Protein AF-A0A4R6Y0B6-F1 (afdb_monomer)

Nearest PDB structures (foldseek):
  3him-assembly1_A  TM=8.765E-01  e=2.543E-04  Rhodococcus jostii
  3whc-assembly3_F  TM=6.853E-01  e=1.002E-03  Bacillus subtilis subsp. subtilis str. 168
  5gp9-assembly1_A  TM=6.457E-01  e=4.723E-04  Halalkalibacterium halodurans C-125
  6yj2-assembly1_A  TM=7.876E-01  e=3.614E-03  Mycobacterium tuberculosis H37Rv
  5gpa-assembly1_B  TM=6.272E-01  e=2.034E-03  Halalkalibacterium halodurans C-125

Organism: NCBI:txid644220

pLDDT: mean 92.18, std 7.84, range [55.81, 98.0]

Secondary structure (DSSP, 8-state):
----HHHHHHHHHHHHS-HHHHHHHHHTTTTT---HHHHHHHHHHHHHHHHHHHHHH-TTT--HHHHHHHH---HHHHHTT-SSHHHHHHHHHHHHHHHHHHHH---S-TTT-HHHHHHHHHHHHHHHHHHTHHHHHHHHHTGGGS-HHHHHHHHHHHHHHHHHHHHHHHHHHHTTS---S-HHHHHHHHHHHHHHHHHSTHHHHTTT--HHHHHHHHHHHHHHHHT--

Structure (mmCIF, N/CA/C/O backbone):
data_AF-A0A4R6Y0B6-F1
#
_entry.id   AF-A0A4R6Y0B6-F1
#
loop_
_atom_site.group_PDB
_atom_site.id
_atom_site.type_symbol
_atom_site.label_atom_id
_atom_site.label_alt_id
_atom_site.label_comp_id
_atom_site.label_asym_id
_atom_site.label_entity_id
_atom_site.label_seq_id
_atom_site.pdbx_PDB_ins_code
_atom_site.Cartn_x
_atom_site.Cartn_y
_atom_site.Cartn_z
_atom_site.occupancy
_atom_site.B_iso_or_equiv
_atom_site.auth_seq_id
_atom_site.auth_comp_id
_atom_site.auth_asym_id
_atom_site.auth_atom_id
_atom_site.pdbx_PDB_model_num
ATOM 1 N N . MET A 1 1 ? 16.586 -10.751 -9.045 1.00 60.94 1 MET A N 1
ATOM 2 C CA . MET A 1 1 ? 16.054 -10.058 -7.855 1.00 60.94 1 MET A CA 1
ATOM 3 C C . MET A 1 1 ? 15.777 -11.118 -6.800 1.00 60.94 1 MET A C 1
ATOM 5 O O . MET A 1 1 ? 15.096 -12.078 -7.133 1.00 60.94 1 MET A O 1
ATOM 9 N N . ASN A 1 2 ? 16.334 -10.991 -5.593 1.00 66.12 2 ASN A N 1
ATOM 10 C CA . ASN A 1 2 ? 16.168 -11.971 -4.503 1.00 66.12 2 ASN A CA 1
ATOM 11 C C . ASN A 1 2 ? 15.095 -11.537 -3.484 1.00 66.12 2 ASN A C 1
ATOM 13 O O . ASN A 1 2 ? 15.138 -11.954 -2.332 1.00 66.12 2 ASN A O 1
ATOM 17 N N . LEU A 1 3 ? 14.145 -10.687 -3.884 1.00 82.56 3 LEU A N 1
ATOM 18 C CA . LEU A 1 3 ? 13.074 -10.224 -3.007 1.00 82.56 3 LEU A CA 1
ATOM 19 C C . LEU A 1 3 ? 11.812 -11.079 -3.198 1.00 82.56 3 LEU A C 1
ATOM 21 O O . LEU A 1 3 ? 11.090 -10.930 -4.189 1.00 82.56 3 LEU A O 1
ATOM 25 N N . SER A 1 4 ? 11.551 -11.962 -2.234 1.00 95.12 4 SER A N 1
ATOM 26 C CA . SER A 1 4 ? 10.273 -12.671 -2.091 1.00 95.12 4 SER A CA 1
ATOM 27 C C . SER A 1 4 ? 9.324 -11.906 -1.167 1.00 95.12 4 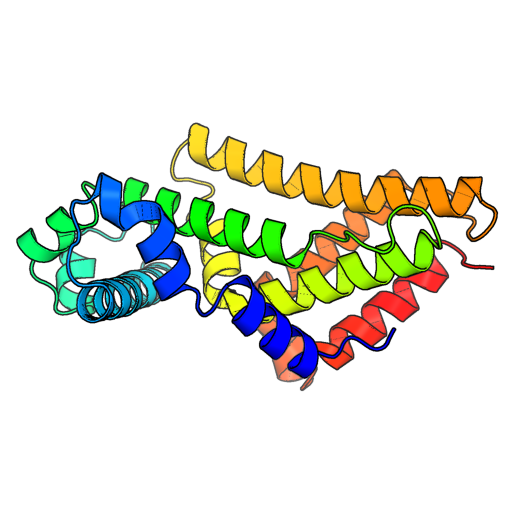SER A C 1
ATOM 29 O O . SER A 1 4 ? 9.764 -11.063 -0.377 1.00 95.12 4 SER A O 1
ATOM 31 N N . TYR A 1 5 ? 8.034 -12.230 -1.207 1.00 97.38 5 TYR A N 1
ATOM 32 C CA . TYR A 1 5 ? 7.059 -11.675 -0.278 1.00 97.38 5 TYR A CA 1
ATOM 33 C C . TYR A 1 5 ? 7.407 -12.013 1.177 1.00 97.38 5 TYR A C 1
ATOM 35 O O . TYR A 1 5 ? 7.289 -11.156 2.047 1.00 97.38 5 TYR A O 1
ATOM 43 N N . GLU A 1 6 ? 7.907 -13.220 1.450 1.00 96.94 6 GLU A N 1
ATOM 44 C CA . GLU A 1 6 ? 8.337 -13.616 2.796 1.00 96.94 6 GLU A CA 1
ATOM 45 C C . GLU A 1 6 ? 9.503 -12.756 3.304 1.00 96.94 6 GLU A C 1
ATOM 47 O O . GLU A 1 6 ? 9.449 -12.229 4.416 1.00 96.94 6 GLU A O 1
ATOM 52 N N . THR A 1 7 ? 10.526 -12.543 2.473 1.00 94.88 7 THR A N 1
ATOM 53 C CA . THR A 1 7 ? 11.652 -11.655 2.803 1.00 94.88 7 THR A CA 1
ATOM 54 C C . THR A 1 7 ? 11.172 -10.222 3.027 1.00 94.88 7 THR A C 1
ATOM 56 O O . THR A 1 7 ? 11.574 -9.576 3.994 1.00 94.88 7 THR A O 1
ATOM 59 N N . PHE A 1 8 ? 10.248 -9.738 2.191 1.00 95.62 8 PHE A N 1
ATOM 60 C CA . PHE A 1 8 ? 9.641 -8.424 2.373 1.00 95.62 8 PHE A CA 1
ATOM 61 C C . PHE A 1 8 ? 8.893 -8.307 3.709 1.00 95.62 8 PHE A C 1
ATOM 63 O O . PHE A 1 8 ? 8.964 -7.262 4.350 1.00 95.62 8 PHE A O 1
ATOM 70 N N . LEU A 1 9 ? 8.189 -9.351 4.160 1.00 96.25 9 LEU A N 1
ATOM 71 C CA . LEU A 1 9 ? 7.500 -9.331 5.454 1.00 96.25 9 LEU A CA 1
ATOM 72 C C . LEU A 1 9 ? 8.476 -9.193 6.627 1.00 96.25 9 LEU A C 1
ATOM 74 O O . LEU A 1 9 ? 8.189 -8.443 7.558 1.00 96.25 9 LEU A O 1
ATOM 78 N N . GLN A 1 10 ? 9.632 -9.856 6.561 1.00 95.25 10 GLN A N 1
ATOM 79 C CA . GLN A 1 10 ? 10.688 -9.723 7.571 1.00 95.25 10 GLN A CA 1
ATOM 80 C C . GLN A 1 10 ? 11.276 -8.304 7.580 1.00 95.25 10 GLN A C 1
ATOM 82 O O . GLN A 1 10 ? 11.452 -7.711 8.644 1.00 95.25 10 GLN A O 1
ATOM 87 N N . GLU A 1 11 ? 11.524 -7.721 6.402 1.00 93.81 11 GLU A N 1
ATOM 88 C CA . GLU A 1 11 ? 11.958 -6.322 6.289 1.00 93.81 11 GLU A CA 1
ATOM 89 C C . GLU A 1 11 ? 10.897 -5.346 6.807 1.00 93.81 11 GLU A C 1
ATOM 91 O O . GLU A 1 11 ? 11.225 -4.391 7.510 1.00 93.81 11 GLU A O 1
ATOM 96 N N . PHE A 1 12 ? 9.623 -5.581 6.483 1.00 95.19 12 PHE A N 1
ATOM 97 C CA . PHE A 1 12 ? 8.509 -4.778 6.975 1.00 95.19 12 PHE A CA 1
ATOM 98 C C . PHE A 1 12 ? 8.464 -4.807 8.504 1.00 95.19 12 PHE A C 1
ATOM 100 O O . PHE A 1 12 ? 8.369 -3.754 9.126 1.00 95.19 12 PHE A O 1
ATOM 107 N N . GLU A 1 13 ? 8.595 -5.980 9.123 1.00 95.25 13 GLU A N 1
ATOM 108 C CA . GLU A 1 13 ? 8.641 -6.099 10.581 1.00 95.25 13 GLU A CA 1
ATOM 109 C C . GLU A 1 13 ? 9.867 -5.393 11.182 1.00 95.25 13 GLU A C 1
ATOM 111 O O . GLU A 1 13 ? 9.746 -4.697 12.187 1.00 95.25 13 GLU A O 1
ATOM 116 N N . ALA A 1 14 ? 11.034 -5.474 10.542 1.00 93.94 14 ALA A N 1
ATOM 117 C CA . ALA A 1 14 ? 12.231 -4.779 11.013 1.00 93.94 14 ALA A CA 1
ATOM 118 C C . ALA A 1 14 ? 12.130 -3.243 10.900 1.00 93.94 14 ALA A C 1
ATOM 120 O O . ALA A 1 14 ? 12.622 -2.522 11.769 1.00 93.94 14 ALA A O 1
ATOM 121 N N . LEU A 1 15 ? 11.510 -2.735 9.830 1.00 92.94 15 LEU A N 1
ATOM 122 C CA . LEU A 1 15 ? 11.411 -1.299 9.541 1.00 92.94 15 LEU A CA 1
ATOM 123 C C . LEU A 1 15 ? 10.212 -0.629 10.224 1.00 92.94 15 LEU A C 1
ATOM 125 O O . LEU A 1 15 ? 10.308 0.527 10.634 1.00 92.94 15 LEU A O 1
ATOM 129 N N . ILE A 1 16 ? 9.085 -1.337 10.307 1.00 95.19 16 ILE A N 1
ATOM 130 C CA . ILE A 1 16 ? 7.781 -0.822 10.750 1.00 95.19 16 ILE A CA 1
ATOM 131 C C . ILE A 1 16 ? 7.318 -1.491 12.051 1.00 95.19 16 ILE A C 1
ATOM 133 O O . ILE A 1 16 ? 6.616 -0.869 12.850 1.00 95.19 16 ILE A O 1
ATOM 137 N N .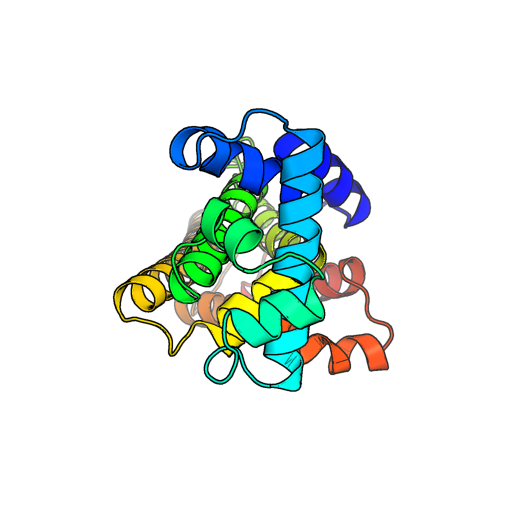 GLY A 1 17 ? 7.679 -2.755 12.273 1.00 93.50 17 GLY A N 1
ATOM 138 C CA . GLY A 1 17 ? 7.048 -3.625 13.265 1.00 93.50 17 GLY A CA 1
ATOM 139 C C . GLY A 1 17 ? 5.710 -4.138 12.743 1.00 93.50 17 GLY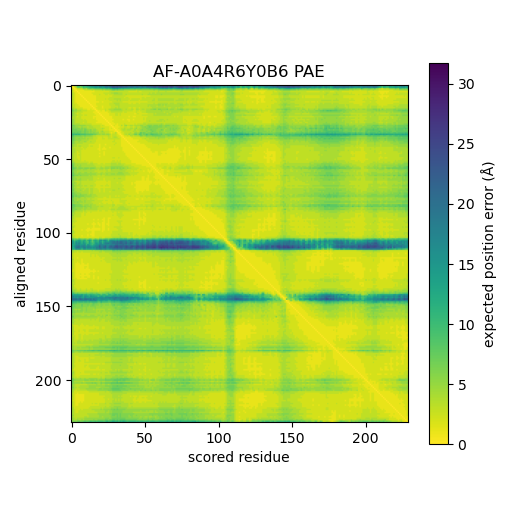 A C 1
ATOM 140 O O . GLY A 1 17 ? 5.637 -5.106 11.989 1.00 93.50 17 GLY A O 1
ATOM 141 N N . ASP A 1 18 ? 4.633 -3.453 13.113 1.00 92.94 18 ASP A N 1
ATOM 142 C CA . ASP A 1 18 ? 3.289 -3.737 12.622 1.00 92.94 18 ASP A CA 1
ATOM 143 C C . ASP A 1 18 ? 2.508 -2.444 12.370 1.00 92.94 18 ASP A C 1
ATOM 145 O O . ASP A 1 18 ? 2.806 -1.383 12.924 1.00 92.94 18 ASP A O 1
ATOM 149 N N . GLU A 1 19 ? 1.477 -2.535 11.536 1.00 94.50 19 GLU A N 1
ATOM 150 C CA . GLU A 1 19 ? 0.676 -1.395 11.104 1.00 94.50 19 GLU A CA 1
ATOM 151 C C . GLU A 1 19 ? -0.048 -0.677 12.261 1.00 94.50 19 GLU A C 1
ATOM 153 O O . GLU A 1 19 ? -0.302 0.527 12.192 1.00 94.50 19 GLU A O 1
ATOM 158 N N . TRP A 1 20 ? -0.342 -1.374 13.362 1.00 95.25 20 TRP A N 1
ATOM 159 C CA . TRP A 1 20 ? -1.046 -0.818 14.522 1.00 95.25 20 TRP A CA 1
ATOM 160 C C . TRP A 1 20 ? -0.090 -0.081 15.449 1.00 95.25 20 TRP A C 1
ATOM 162 O O . TRP A 1 20 ? -0.407 1.003 15.949 1.00 95.25 20 TRP A O 1
ATOM 172 N N . THR A 1 21 ? 1.084 -0.666 15.667 1.00 92.69 21 THR A N 1
ATOM 173 C CA . THR A 1 21 ? 2.188 -0.038 16.386 1.00 92.69 21 THR A CA 1
ATOM 174 C C . THR A 1 21 ? 2.677 1.202 15.649 1.00 92.69 21 THR A C 1
ATOM 176 O O . THR A 1 21 ? 2.835 2.243 16.283 1.00 92.69 21 THR A O 1
ATOM 179 N N . CYS A 1 22 ? 2.769 1.142 14.319 1.00 95.12 22 CYS A N 1
ATOM 180 C CA . CYS A 1 22 ? 3.095 2.286 13.476 1.00 95.12 22 CYS A CA 1
ATOM 181 C C . CYS A 1 22 ? 2.119 3.459 13.688 1.00 95.12 22 CYS A C 1
ATOM 183 O O . CYS A 1 22 ? 2.549 4.562 14.035 1.00 95.12 22 CYS A O 1
ATOM 185 N N . ILE A 1 23 ? 0.799 3.229 13.594 1.00 94.75 23 ILE A N 1
ATOM 186 C CA . ILE A 1 23 ? -0.191 4.288 13.879 1.00 94.75 23 ILE A CA 1
ATOM 187 C C . ILE A 1 23 ? -0.042 4.819 15.303 1.00 94.75 23 ILE A C 1
ATOM 189 O O . ILE A 1 23 ? -0.115 6.030 15.531 1.00 94.75 23 ILE A O 1
ATOM 193 N N . PHE A 1 24 ? 0.125 3.932 16.286 1.00 93.06 24 PHE A N 1
ATOM 194 C CA . PHE A 1 24 ? 0.298 4.369 17.664 1.00 93.06 24 PHE A CA 1
ATOM 195 C C . PHE A 1 24 ? 1.504 5.304 17.791 1.00 93.06 24 PHE A C 1
ATOM 197 O O . PHE A 1 24 ? 1.370 6.394 18.349 1.00 93.06 24 PHE A O 1
ATOM 204 N N . ASP A 1 25 ? 2.653 4.927 17.240 1.00 93.81 25 ASP A N 1
ATOM 205 C CA . ASP A 1 25 ? 3.876 5.719 17.335 1.00 93.81 25 ASP A CA 1
ATOM 206 C C . ASP A 1 25 ? 3.700 7.092 16.663 1.00 93.81 25 ASP A C 1
ATOM 208 O O . ASP A 1 25 ? 4.114 8.104 17.237 1.00 93.81 25 ASP A O 1
ATOM 212 N N . MET A 1 26 ? 2.955 7.159 15.554 1.00 94.94 26 MET A N 1
ATOM 213 C CA . MET A 1 26 ? 2.609 8.413 14.874 1.00 94.94 26 MET A CA 1
ATOM 214 C C . MET A 1 26 ? 1.699 9.340 15.700 1.00 94.94 26 MET A C 1
ATOM 216 O O . MET A 1 26 ? 1.856 10.561 15.644 1.00 94.94 26 MET A O 1
ATOM 220 N N . TYR A 1 27 ? 0.748 8.801 16.473 1.00 94.06 27 TYR A N 1
ATOM 221 C CA . TYR A 1 27 ? -0.335 9.610 17.057 1.00 94.06 27 TYR A CA 1
ATOM 222 C C . TYR A 1 27 ? -0.391 9.652 18.591 1.00 94.06 27 TYR A C 1
ATOM 224 O O . TYR A 1 27 ? -1.095 10.502 19.143 1.00 94.06 27 TYR A O 1
ATOM 232 N N . HIS A 1 28 ? 0.354 8.811 19.315 1.00 89.94 28 HIS A N 1
ATOM 233 C CA . HIS A 1 28 ? 0.230 8.691 20.775 1.00 89.94 28 HIS A CA 1
ATOM 234 C C . HIS A 1 28 ? 0.478 10.003 21.531 1.00 89.94 28 HIS A C 1
ATOM 236 O O . HIS A 1 28 ? -0.237 10.280 22.491 1.00 89.94 28 HIS A O 1
ATOM 242 N N . LYS A 1 29 ? 1.436 10.836 21.096 1.00 90.75 29 LYS A N 1
ATOM 243 C CA . LYS A 1 29 ? 1.706 12.143 21.726 1.00 90.75 29 LYS A CA 1
ATOM 244 C C . LYS A 1 29 ? 0.543 13.110 21.521 1.00 90.75 29 LYS A C 1
ATOM 246 O O . LYS A 1 29 ? 0.053 13.686 22.487 1.00 90.75 29 LYS A O 1
ATOM 251 N N . LYS A 1 30 ? 0.061 13.228 20.278 1.00 90.25 30 LYS A N 1
ATOM 252 C CA . LYS A 1 30 ? -1.064 14.103 19.905 1.00 90.25 30 LYS A CA 1
ATOM 253 C C . LYS A 1 30 ? -2.357 13.708 20.625 1.00 90.25 30 LYS A C 1
ATOM 255 O O . LYS A 1 30 ? -3.138 14.574 20.998 1.00 90.25 30 LYS A O 1
ATOM 260 N N . LEU A 1 31 ? -2.559 12.409 20.842 1.00 89.44 31 LEU A N 1
ATOM 261 C CA . LEU A 1 31 ? -3.745 11.839 21.489 1.00 89.44 31 LEU A CA 1
ATOM 262 C C . LEU A 1 31 ? -3.564 11.569 22.998 1.00 89.44 31 LEU A C 1
ATOM 264 O O . LEU A 1 31 ? -4.462 11.019 23.637 1.00 89.44 31 LEU A O 1
ATOM 268 N N . ASN A 1 32 ? -2.411 11.923 23.580 1.00 91.31 32 ASN A N 1
ATOM 269 C CA . ASN A 1 32 ? -2.064 11.664 24.984 1.00 91.31 32 ASN A CA 1
ATOM 270 C C . ASN A 1 32 ? -2.303 10.191 25.415 1.00 91.31 32 ASN A C 1
ATOM 272 O O . ASN A 1 32 ? -2.878 9.893 26.470 1.00 91.31 32 ASN A O 1
ATOM 276 N N . LEU A 1 33 ? -1.897 9.240 24.566 1.00 90.00 33 LEU A N 1
ATOM 277 C CA . LEU A 1 33 ? -2.025 7.801 24.806 1.00 90.00 33 LEU A CA 1
ATOM 278 C C . LEU A 1 33 ? -0.778 7.279 25.529 1.00 90.00 33 LEU A C 1
ATOM 280 O O . LEU A 1 33 ? 0.315 7.278 24.977 1.00 90.00 33 LEU A O 1
ATOM 284 N N . LYS A 1 34 ? -0.950 6.810 26.771 1.00 86.88 34 LYS A N 1
ATOM 285 C CA . LYS A 1 34 ? 0.170 6.365 27.622 1.00 86.88 34 LYS A CA 1
ATOM 286 C C . LYS A 1 34 ? 0.497 4.874 27.515 1.00 86.88 34 LYS A C 1
ATOM 288 O O . LYS A 1 34 ? 1.644 4.486 27.684 1.00 86.88 34 LYS A O 1
ATOM 293 N N . ASN A 1 35 ? -0.505 4.025 27.279 1.00 91.94 35 ASN A N 1
ATOM 294 C CA . ASN A 1 35 ? -0.316 2.574 27.249 1.00 91.94 35 ASN A CA 1
ATOM 295 C C . ASN A 1 35 ? -0.291 2.068 25.803 1.00 91.94 35 ASN A C 1
ATOM 297 O O . ASN A 1 35 ? -1.348 1.959 25.178 1.00 91.94 35 ASN A O 1
ATOM 301 N N . ARG A 1 36 ? 0.914 1.748 25.312 1.00 92.31 36 ARG A N 1
ATOM 302 C CA . ARG A 1 36 ? 1.162 1.253 23.949 1.00 92.31 36 ARG A CA 1
ATOM 303 C C . ARG A 1 36 ? 0.326 0.018 23.635 1.00 92.31 36 ARG A C 1
ATOM 305 O O . ARG A 1 36 ? -0.504 0.074 22.740 1.00 92.31 36 ARG A O 1
ATOM 312 N N . ASN A 1 37 ? 0.440 -1.038 24.440 1.00 92.62 37 ASN A N 1
ATOM 313 C CA . ASN A 1 37 ? -0.231 -2.321 24.190 1.00 92.62 37 ASN A CA 1
ATOM 314 C C . ASN A 1 37 ? -1.763 -2.216 24.134 1.00 92.62 37 ASN A C 1
ATOM 316 O O . ASN A 1 37 ? -2.409 -2.916 23.357 1.00 92.62 37 ASN A O 1
ATOM 320 N N . ILE A 1 38 ? -2.369 -1.370 24.971 1.00 93.00 38 ILE A N 1
ATOM 321 C CA . ILE A 1 38 ? -3.824 -1.158 24.950 1.00 93.00 38 ILE A CA 1
ATOM 322 C C . ILE A 1 38 ? -4.221 -0.333 23.724 1.00 93.00 38 ILE A C 1
ATOM 324 O O . ILE A 1 38 ? -5.224 -0.635 23.078 1.00 93.00 38 ILE A O 1
ATOM 328 N N . ALA A 1 39 ? -3.462 0.717 23.415 1.00 92.50 39 ALA A N 1
ATOM 329 C CA . ALA A 1 39 ? -3.777 1.611 22.314 1.00 92.50 39 ALA A CA 1
ATOM 330 C C . ALA A 1 39 ? -3.600 0.941 20.946 1.00 92.50 39 ALA A C 1
ATOM 332 O O . ALA A 1 39 ? -4.479 1.094 20.105 1.00 92.50 39 ALA A O 1
ATOM 333 N N . THR A 1 40 ? -2.544 0.150 20.737 1.00 94.25 40 THR A N 1
ATOM 334 C CA . THR A 1 40 ? -2.331 -0.602 19.487 1.00 94.25 40 THR A CA 1
ATOM 335 C C . THR A 1 40 ? -3.455 -1.604 19.240 1.00 94.25 40 THR A C 1
ATOM 337 O O . THR A 1 40 ? -4.042 -1.616 18.160 1.00 94.25 40 THR A O 1
ATOM 340 N N . LYS A 1 41 ? -3.861 -2.365 20.268 1.00 95.69 41 LYS A N 1
ATOM 341 C CA . LYS A 1 41 ? -5.033 -3.256 20.189 1.00 95.69 41 LYS A CA 1
ATOM 342 C C . LYS A 1 41 ? -6.308 -2.493 19.830 1.00 95.69 41 LYS A C 1
ATOM 344 O O . LYS A 1 41 ? -7.076 -2.959 18.997 1.00 95.69 41 LYS A O 1
ATOM 349 N N . LYS A 1 42 ? -6.523 -1.311 20.419 1.00 95.38 42 LYS A N 1
ATOM 350 C CA . LYS A 1 42 ? -7.682 -0.473 20.085 1.00 95.38 42 LYS A CA 1
ATOM 351 C C . LYS A 1 42 ? -7.620 0.068 18.660 1.00 95.38 42 LYS A C 1
ATOM 353 O O . LYS A 1 42 ? -8.640 0.018 17.986 1.00 95.38 42 LYS A O 1
ATOM 358 N N . PHE A 1 43 ? -6.463 0.525 18.182 1.00 95.94 43 PHE A N 1
ATOM 359 C CA . PHE A 1 43 ? -6.301 0.939 16.786 1.00 95.94 43 PHE A CA 1
ATOM 360 C C . PHE A 1 43 ? -6.643 -0.195 15.826 1.00 95.94 43 PHE A C 1
ATOM 362 O O . PHE A 1 43 ? -7.455 0.019 14.930 1.00 95.94 43 PHE A O 1
ATOM 369 N N . LYS A 1 44 ? -6.117 -1.400 16.077 1.00 96.81 44 LYS A N 1
ATOM 370 C CA . LYS A 1 44 ? -6.466 -2.598 15.310 1.00 96.81 44 LYS A CA 1
ATOM 371 C C . LYS A 1 44 ? -7.978 -2.814 15.261 1.00 96.81 44 LYS A C 1
ATOM 373 O O . LYS A 1 44 ? -8.558 -2.809 14.182 1.00 96.81 44 LYS A O 1
ATOM 378 N N . THR A 1 45 ? -8.629 -2.923 16.422 1.00 97.88 45 THR A N 1
ATOM 379 C CA . THR A 1 45 ? -10.077 -3.170 16.498 1.00 97.88 45 THR A CA 1
ATOM 380 C C . THR A 1 45 ? -10.888 -2.088 15.783 1.00 97.88 45 THR A C 1
ATOM 382 O O . THR A 1 45 ? -11.815 -2.407 15.039 1.00 97.88 45 THR A O 1
ATOM 385 N N . ILE A 1 46 ? -10.546 -0.810 15.977 1.00 96.88 46 ILE A N 1
ATOM 386 C CA . ILE A 1 46 ? -11.281 0.300 15.362 1.00 96.88 46 ILE A CA 1
ATOM 387 C C . ILE A 1 46 ? -11.113 0.280 13.844 1.00 96.88 46 ILE A C 1
ATOM 389 O O . ILE A 1 46 ? -12.104 0.343 13.124 1.00 96.88 46 ILE A O 1
ATOM 393 N N . ILE A 1 47 ? -9.885 0.170 13.344 1.00 97.00 47 ILE A N 1
ATOM 394 C CA . ILE A 1 47 ? -9.604 0.275 11.908 1.00 97.00 47 ILE A CA 1
ATOM 395 C C . ILE A 1 47 ? -10.096 -0.962 11.151 1.00 97.00 47 ILE A C 1
ATOM 397 O O . ILE A 1 47 ? -10.662 -0.827 10.069 1.00 97.00 47 ILE A O 1
ATOM 401 N N . GLU A 1 48 ? -9.996 -2.159 11.733 1.00 97.56 48 GLU A N 1
ATOM 402 C CA . GLU A 1 48 ? -10.612 -3.357 11.149 1.00 97.56 48 GLU A CA 1
ATOM 403 C C . GLU A 1 48 ? -12.141 -3.218 11.051 1.00 97.56 48 GLU A C 1
ATOM 405 O O . GLU A 1 48 ? -12.728 -3.592 10.031 1.00 97.56 48 GLU A O 1
ATOM 410 N N . SER A 1 49 ? -12.776 -2.609 12.059 1.00 97.88 49 SER A N 1
ATOM 411 C CA . SER A 1 49 ? -14.213 -2.299 12.037 1.00 97.88 49 SER A CA 1
ATOM 412 C C . SER A 1 49 ? -14.556 -1.263 10.964 1.00 97.88 49 SER A C 1
ATOM 414 O O . SER A 1 49 ? -15.558 -1.406 10.266 1.00 97.88 49 SER A O 1
ATOM 416 N N . VAL A 1 50 ? -13.703 -0.250 10.772 1.00 96.56 50 VAL A N 1
ATOM 417 C CA . VAL A 1 50 ? -13.842 0.740 9.690 1.00 96.56 50 VAL A CA 1
ATOM 418 C C . VAL A 1 50 ? -13.777 0.053 8.332 1.00 96.56 50 VAL A C 1
ATOM 420 O O . VAL A 1 50 ? -14.662 0.277 7.512 1.00 96.56 50 VAL A O 1
ATOM 423 N N . PHE A 1 51 ? -12.798 -0.822 8.089 1.00 96.50 51 PHE A N 1
ATOM 424 C CA . PHE A 1 51 ? -12.697 -1.547 6.819 1.00 96.50 51 PHE A CA 1
ATOM 425 C C . PHE A 1 51 ? -13.926 -2.419 6.555 1.00 96.50 51 PHE A C 1
ATOM 427 O O . PHE A 1 51 ? -14.445 -2.425 5.438 1.00 96.50 51 PHE A O 1
ATOM 434 N N . LYS A 1 52 ? -14.436 -3.110 7.580 1.00 96.62 52 LYS A N 1
ATOM 435 C CA . LYS A 1 52 ? -15.644 -3.933 7.457 1.00 96.62 52 LYS A CA 1
ATOM 436 C C . LYS A 1 52 ? -16.892 -3.096 7.159 1.00 96.62 52 LYS A C 1
ATOM 438 O O . LYS A 1 52 ? -17.645 -3.432 6.244 1.00 96.62 52 LYS A O 1
ATOM 443 N N . LEU A 1 53 ? -17.104 -2.001 7.889 1.00 95.88 53 LEU A N 1
ATOM 444 C CA . LEU A 1 53 ? -18.236 -1.098 7.659 1.00 95.88 53 LEU A CA 1
ATOM 445 C C . LEU A 1 53 ? -18.147 -0.415 6.297 1.00 95.88 53 LEU A C 1
ATOM 447 O O . LEU A 1 53 ? -19.152 -0.302 5.605 1.00 95.88 53 LEU A O 1
ATOM 451 N N . SER A 1 54 ? -16.946 -0.022 5.880 1.00 93.25 54 SER A N 1
ATOM 452 C CA . SER A 1 54 ? -16.735 0.594 4.570 1.00 93.25 54 SER A CA 1
ATOM 453 C C . SER A 1 54 ? -17.081 -0.377 3.447 1.00 93.25 54 SER A C 1
ATOM 455 O O . SER A 1 54 ? -17.814 -0.019 2.538 1.00 93.25 54 SER A O 1
ATOM 457 N N . HIS A 1 55 ? -16.664 -1.640 3.554 1.00 91.00 55 HIS A N 1
ATOM 458 C CA . HIS A 1 55 ? -16.990 -2.650 2.549 1.00 91.00 55 HIS A CA 1
ATOM 459 C C . HIS A 1 55 ? -18.491 -2.992 2.476 1.00 91.00 55 HIS A C 1
ATOM 461 O O . HIS A 1 55 ? -18.993 -3.317 1.406 1.00 91.00 55 HIS A O 1
ATOM 467 N N . THR A 1 56 ? -19.210 -2.941 3.601 1.00 92.94 56 THR A N 1
ATOM 468 C CA . THR A 1 56 ? -20.615 -3.391 3.684 1.00 92.94 56 THR A CA 1
ATOM 469 C C . THR A 1 56 ? -21.642 -2.270 3.522 1.00 92.94 56 THR A C 1
ATOM 471 O O . THR A 1 56 ? -22.703 -2.497 2.945 1.00 92.94 56 THR A O 1
ATOM 474 N N . LYS A 1 57 ? -21.348 -1.068 4.027 1.00 92.62 57 LYS A N 1
ATOM 475 C CA . LYS A 1 57 ? -22.249 0.097 4.046 1.00 92.62 57 LYS A CA 1
ATOM 476 C C . LYS A 1 57 ? -21.715 1.274 3.220 1.00 92.62 57 LYS A C 1
ATOM 478 O O . LYS A 1 57 ? -22.492 2.153 2.859 1.00 92.62 57 LYS A O 1
ATOM 483 N N . GLY A 1 58 ? -20.417 1.300 2.919 1.00 91.44 58 GLY A N 1
ATOM 484 C CA . GLY A 1 58 ? -19.721 2.463 2.370 1.00 91.44 58 GLY A CA 1
ATOM 485 C C . GLY A 1 58 ? -19.277 3.428 3.471 1.00 91.44 58 GLY A C 1
ATOM 486 O O . GLY A 1 58 ? -20.019 3.720 4.418 1.00 91.44 58 GLY A O 1
ATOM 487 N N . PHE A 1 59 ? -18.066 3.969 3.346 1.00 91.81 59 PHE A N 1
ATOM 488 C CA . PHE A 1 59 ? -17.481 4.855 4.355 1.00 91.81 59 PHE A CA 1
ATOM 489 C C . PHE A 1 59 ? -18.243 6.187 4.488 1.00 91.81 59 PHE A C 1
ATOM 491 O O . PHE A 1 59 ? -18.353 6.777 5.567 1.00 91.81 59 PHE A O 1
ATOM 498 N N . GLN A 1 60 ? -18.850 6.654 3.397 1.00 89.50 60 GLN A N 1
ATOM 499 C CA . GLN A 1 60 ? -19.681 7.856 3.430 1.00 89.50 60 GLN A CA 1
ATOM 500 C C . GLN A 1 60 ? -20.957 7.668 4.255 1.00 89.50 60 GLN A C 1
ATOM 502 O O . GLN A 1 60 ? -21.347 8.574 4.994 1.00 89.50 60 GLN A O 1
ATOM 507 N N . ALA A 1 61 ? -21.582 6.494 4.183 1.00 91.44 61 ALA A N 1
ATOM 508 C CA . ALA A 1 61 ? -22.837 6.216 4.874 1.00 91.44 61 ALA A CA 1
ATOM 509 C C . ALA A 1 61 ? -22.645 5.729 6.321 1.00 91.44 61 ALA A C 1
ATOM 511 O O . ALA A 1 61 ? -23.601 5.744 7.102 1.00 91.44 61 ALA A O 1
ATOM 512 N N . MET A 1 62 ? -21.438 5.299 6.709 1.00 93.75 62 MET A N 1
ATOM 513 C CA . MET A 1 62 ? -21.166 4.927 8.098 1.00 93.75 62 MET A CA 1
ATOM 514 C C . MET A 1 62 ? -21.079 6.142 9.035 1.00 93.75 62 MET A C 1
ATOM 516 O O . MET A 1 62 ? -20.722 7.263 8.654 1.00 93.75 62 MET A O 1
ATOM 520 N N . THR A 1 63 ? -21.372 5.889 10.307 1.00 94.56 63 THR A N 1
ATOM 521 C CA . THR A 1 63 ? -21.307 6.848 11.410 1.00 94.56 63 THR A CA 1
ATOM 522 C C . THR A 1 63 ? -20.388 6.341 12.523 1.00 94.56 63 THR A C 1
ATOM 524 O O . THR A 1 63 ? -20.089 5.151 12.615 1.00 94.56 63 THR A O 1
ATOM 527 N N . LEU A 1 64 ? -19.985 7.229 13.440 1.00 95.62 64 LEU A N 1
ATOM 528 C CA . LEU A 1 64 ? -19.258 6.812 14.648 1.00 95.62 64 LEU A CA 1
ATOM 529 C C . LEU A 1 64 ? -20.089 5.891 15.558 1.00 95.62 64 LEU A C 1
ATOM 531 O O . LEU A 1 64 ? -19.517 5.116 16.318 1.00 95.62 64 LEU A O 1
ATOM 535 N N . ARG A 1 65 ? -21.427 5.940 15.472 1.00 96.50 65 ARG A N 1
ATOM 536 C CA . ARG A 1 65 ? -22.303 5.021 16.214 1.00 96.50 65 ARG A CA 1
ATOM 537 C C . ARG A 1 65 ? -22.262 3.614 15.630 1.00 96.50 65 ARG A C 1
ATOM 539 O O . ARG A 1 65 ? -22.116 2.671 16.400 1.00 96.50 65 ARG A O 1
ATOM 546 N N . ASP A 1 66 ? -22.315 3.490 14.302 1.00 97.44 66 ASP A N 1
ATOM 547 C CA . ASP A 1 66 ? -22.117 2.199 13.624 1.00 97.44 66 ASP A CA 1
ATOM 548 C C . ASP A 1 66 ? -20.755 1.611 14.020 1.00 97.44 66 ASP A C 1
ATOM 550 O O . ASP A 1 66 ? -20.653 0.448 14.398 1.00 97.44 66 ASP A O 1
ATOM 554 N N . LEU A 1 67 ? -19.713 2.451 14.021 1.00 97.44 67 LEU A N 1
ATOM 555 C CA . LEU A 1 67 ? -18.369 2.050 14.428 1.00 97.44 67 LEU A CA 1
ATOM 556 C C . LEU A 1 67 ? -18.301 1.611 15.894 1.00 97.44 67 LEU A C 1
ATOM 558 O O . LEU A 1 67 ? -17.612 0.645 16.211 1.00 97.44 67 LEU A O 1
ATOM 562 N N . SER A 1 68 ? -19.006 2.296 16.795 1.00 97.69 68 SER A N 1
ATOM 563 C CA . SER A 1 68 ? -19.078 1.922 18.211 1.00 97.69 68 SER A CA 1
ATOM 564 C C . SER A 1 68 ? -19.717 0.546 18.398 1.00 97.69 68 SER A C 1
ATOM 566 O O . SER A 1 68 ? -19.198 -0.265 19.163 1.00 97.69 68 SER A O 1
ATOM 568 N N . GLN A 1 69 ? -20.797 0.270 17.662 1.00 97.69 69 GLN A N 1
ATOM 569 C CA . GLN A 1 69 ? -21.486 -1.020 17.689 1.00 97.69 69 GLN A CA 1
ATOM 570 C C . GLN A 1 69 ? -20.618 -2.142 17.110 1.00 97.69 69 GLN A C 1
ATOM 572 O O . GLN A 1 69 ? -20.477 -3.180 17.748 1.00 97.69 69 GLN A O 1
ATOM 577 N N . GLU A 1 70 ? -19.995 -1.920 15.951 1.00 98.00 70 GLU A N 1
ATOM 578 C CA . GLU A 1 70 ? -19.152 -2.920 15.284 1.00 98.00 70 GLU A CA 1
ATOM 579 C C . GLU A 1 70 ? -17.870 -3.225 16.078 1.00 98.00 70 GLU A C 1
ATOM 581 O O . GLU A 1 70 ? -17.503 -4.383 16.247 1.00 98.00 70 GLU A O 1
ATOM 586 N N . SER A 1 71 ? -17.202 -2.196 16.610 1.00 97.25 71 SER A N 1
ATOM 587 C CA . SER A 1 71 ? -15.933 -2.358 17.339 1.00 97.25 71 SER A CA 1
ATOM 588 C C . SER A 1 71 ? -16.096 -2.783 18.801 1.00 97.25 71 SER A C 1
ATOM 590 O O . SER A 1 71 ? -15.111 -3.134 19.453 1.00 97.25 71 SER A O 1
ATOM 592 N N . GLY A 1 72 ? -17.306 -2.673 19.362 1.00 97.44 72 GLY A N 1
ATOM 593 C CA . GLY A 1 72 ? -17.558 -2.834 20.798 1.00 97.44 72 GLY A CA 1
ATOM 594 C C . GLY A 1 72 ? -16.944 -1.733 21.677 1.00 97.44 72 GLY A C 1
ATOM 595 O O . GLY A 1 72 ? -16.944 -1.841 22.905 1.00 97.44 72 GLY A O 1
ATOM 596 N N . ILE A 1 73 ? -16.402 -0.661 21.088 1.00 96.81 73 ILE A N 1
ATOM 597 C CA . ILE A 1 73 ? -15.813 0.460 21.824 1.00 96.81 73 ILE A CA 1
ATOM 598 C C . ILE A 1 73 ? -16.870 1.542 22.007 1.00 96.81 73 ILE A C 1
ATOM 600 O O . ILE A 1 73 ? -17.437 2.042 21.042 1.00 96.81 73 ILE A O 1
ATOM 604 N N . SER A 1 74 ? -17.105 1.950 23.257 1.00 96.75 74 SER A N 1
ATOM 605 C CA . SER A 1 74 ? -18.037 3.043 23.575 1.00 96.75 74 SER A CA 1
ATOM 606 C C . SER A 1 74 ? -17.731 4.332 22.801 1.00 96.75 74 SER A C 1
ATOM 608 O O . SER A 1 74 ? -16.569 4.625 22.512 1.00 96.75 74 SER A O 1
ATOM 610 N N . MET A 1 75 ? -18.750 5.164 22.570 1.00 96.50 75 MET A N 1
ATOM 611 C CA . MET A 1 75 ? -18.590 6.479 21.933 1.00 96.50 75 MET A CA 1
ATOM 612 C C . MET A 1 75 ? -17.496 7.330 22.596 1.00 96.50 75 MET A C 1
ATOM 614 O O . MET A 1 75 ? -16.609 7.825 21.909 1.00 96.50 75 MET A O 1
ATOM 618 N N . GLY A 1 76 ? -17.492 7.445 23.931 1.00 94.38 76 GLY A N 1
ATOM 619 C CA . GLY A 1 76 ? -16.443 8.178 24.657 1.00 94.38 76 GLY A CA 1
ATOM 620 C C . GLY A 1 76 ? -15.048 7.564 24.481 1.00 94.38 76 GLY A C 1
ATOM 621 O O . GLY A 1 76 ? -14.047 8.275 24.429 1.00 94.38 76 GLY A O 1
ATOM 622 N N . GLY A 1 77 ? -14.979 6.240 24.321 1.00 93.62 77 GLY A N 1
ATOM 623 C CA . GLY A 1 77 ? -13.755 5.530 23.972 1.00 93.62 77 GLY A CA 1
ATOM 624 C C . GLY A 1 77 ? -13.248 5.863 22.569 1.00 93.62 77 GLY A C 1
ATOM 625 O O . GLY A 1 77 ? -12.047 6.056 22.422 1.00 93.62 77 GLY A O 1
ATOM 626 N N . LEU A 1 78 ? -14.134 5.960 21.572 1.00 95.44 78 LEU A N 1
ATOM 627 C CA . LEU A 1 78 ? -13.784 6.355 20.202 1.00 95.44 78 LEU A CA 1
ATOM 628 C C . LEU A 1 78 ? -13.321 7.811 20.133 1.00 95.44 78 LEU A C 1
ATOM 630 O O . LEU A 1 78 ? -12.296 8.082 19.514 1.00 95.44 78 LEU A O 1
ATOM 634 N N . TYR A 1 79 ? -14.000 8.720 20.843 1.00 93.81 79 TYR A N 1
ATOM 635 C CA . TYR A 1 79 ? -13.640 10.143 20.882 1.00 93.81 79 TYR A CA 1
ATOM 636 C C . TYR A 1 79 ? -12.252 10.425 21.471 1.00 93.81 79 TYR A C 1
ATOM 638 O O . TYR A 1 79 ? -11.691 11.492 21.240 1.00 93.81 79 TYR A O 1
ATOM 646 N N . LYS A 1 80 ? -11.654 9.462 22.183 1.00 92.50 80 LYS A N 1
ATOM 647 C CA . LYS A 1 80 ? -10.252 9.540 22.619 1.00 92.50 80 LYS A CA 1
ATOM 648 C C . LYS A 1 80 ? -9.251 9.389 21.463 1.00 92.50 80 LYS A C 1
ATOM 650 O O . LYS A 1 80 ? -8.121 9.850 21.580 1.00 92.50 80 LYS A O 1
ATOM 655 N N . TYR A 1 81 ? -9.645 8.709 20.389 1.00 92.69 81 TYR A N 1
ATOM 656 C CA . TYR A 1 81 ? -8.791 8.425 19.234 1.00 92.69 81 TYR A CA 1
ATOM 657 C C . TYR A 1 81 ? -9.144 9.297 18.031 1.00 92.69 81 TYR A C 1
ATOM 659 O O . TYR A 1 81 ? -8.246 9.704 17.300 1.00 92.69 81 TYR A O 1
ATOM 667 N N . PHE A 1 82 ? -10.435 9.585 17.841 1.00 92.00 82 PHE A N 1
ATOM 668 C CA . PHE A 1 82 ? -10.949 10.254 16.652 1.00 92.00 82 PHE A CA 1
ATOM 669 C C . PHE A 1 82 ? -12.074 11.229 17.009 1.00 92.00 82 PHE A C 1
ATOM 671 O O . PHE A 1 82 ? -13.060 10.853 17.639 1.00 92.00 82 PHE A O 1
ATOM 678 N N . SER A 1 83 ? -11.962 12.477 16.571 1.00 89.81 83 SER A N 1
ATOM 679 C CA . SER A 1 83 ? -12.971 13.522 16.737 1.00 89.81 83 SER A CA 1
ATOM 680 C C . SER A 1 83 ? -14.171 13.309 15.814 1.00 89.81 83 SER A C 1
ATOM 682 O O . SER A 1 83 ? -15.308 13.582 16.192 1.00 89.81 83 SER A O 1
ATOM 684 N N . ASN A 1 84 ? -13.931 12.805 14.603 1.00 90.81 84 ASN A N 1
ATOM 685 C CA . ASN A 1 84 ? -14.940 12.531 13.588 1.00 90.81 84 ASN A CA 1
ATOM 686 C C . ASN A 1 84 ? -14.458 11.422 12.634 1.00 90.81 84 ASN A C 1
ATOM 688 O O . ASN A 1 84 ? -13.320 10.959 12.726 1.00 90.81 84 ASN A O 1
ATOM 692 N N . LYS A 1 85 ? -15.327 10.986 11.712 1.00 89.69 85 LYS A N 1
ATOM 693 C CA . LYS A 1 85 ? -14.973 9.936 10.746 1.00 89.69 85 LYS A CA 1
ATOM 694 C C . LYS A 1 85 ? -13.874 10.362 9.767 1.00 89.69 85 LYS A C 1
ATOM 696 O O . LYS A 1 85 ? -13.031 9.540 9.445 1.00 89.69 85 LYS A O 1
ATOM 701 N N . ASN A 1 86 ? -13.827 11.623 9.343 1.00 88.88 86 ASN A N 1
ATOM 702 C CA . ASN A 1 86 ? -12.816 12.087 8.388 1.00 88.88 86 ASN A CA 1
ATOM 703 C C . ASN A 1 86 ? -11.408 11.984 8.989 1.00 88.88 86 ASN A C 1
ATOM 705 O O . ASN A 1 86 ? -10.507 11.482 8.325 1.00 88.88 86 ASN A O 1
ATOM 709 N N . GLN A 1 87 ? -11.255 12.285 10.283 1.00 90.94 87 GLN A N 1
ATOM 710 C CA . GLN A 1 87 ? -9.988 12.085 10.987 1.00 90.94 87 GLN A CA 1
ATOM 711 C C . GLN A 1 87 ? -9.529 10.616 10.970 1.00 90.94 87 GLN A C 1
ATOM 713 O O . GLN A 1 87 ? -8.334 10.347 10.893 1.00 90.94 87 GLN A O 1
ATOM 718 N N . ILE A 1 88 ? -10.454 9.649 11.013 1.00 92.50 88 ILE A N 1
ATOM 719 C CA . ILE A 1 88 ? -10.106 8.225 10.879 1.00 92.50 88 ILE A CA 1
ATOM 720 C C . ILE A 1 88 ? -9.464 7.974 9.511 1.00 92.50 88 ILE A C 1
ATOM 722 O O . ILE A 1 88 ? -8.405 7.354 9.436 1.00 92.50 88 ILE A O 1
ATOM 726 N N . ALA A 1 89 ? -10.086 8.470 8.439 1.00 91.94 89 ALA A N 1
ATOM 727 C CA . ALA A 1 89 ? -9.579 8.302 7.081 1.00 91.94 89 ALA A CA 1
ATOM 728 C C . ALA A 1 89 ? -8.222 8.991 6.876 1.00 91.94 89 ALA A C 1
ATOM 730 O O . ALA A 1 89 ? -7.323 8.388 6.296 1.00 91.94 89 ALA A O 1
ATOM 731 N N . GLU A 1 90 ? -8.048 10.204 7.405 1.00 91.00 90 GLU A N 1
ATOM 732 C CA . GLU A 1 90 ? -6.771 10.928 7.392 1.00 91.00 90 GLU A CA 1
ATOM 733 C C . GLU A 1 90 ? -5.664 10.137 8.097 1.00 91.00 90 GLU A C 1
ATOM 735 O O . GLU A 1 90 ? -4.569 9.996 7.560 1.00 91.00 90 GLU A O 1
ATOM 740 N N . MET A 1 91 ? -5.949 9.581 9.280 1.00 93.81 91 MET A N 1
ATOM 741 C CA . MET A 1 91 ? -4.978 8.790 10.041 1.00 93.81 91 MET A CA 1
ATOM 742 C C . MET A 1 91 ? -4.604 7.490 9.325 1.00 93.81 91 MET A C 1
ATOM 744 O O . MET A 1 91 ? -3.427 7.134 9.283 1.00 93.81 91 MET A O 1
ATOM 748 N N . ILE A 1 92 ? -5.588 6.799 8.738 1.00 94.62 92 ILE A N 1
ATOM 749 C CA . ILE A 1 92 ? -5.361 5.592 7.931 1.00 94.62 92 ILE A CA 1
ATOM 750 C C . ILE A 1 92 ? -4.506 5.930 6.704 1.00 94.62 92 ILE A C 1
ATOM 752 O O . ILE A 1 92 ? -3.529 5.231 6.437 1.00 94.62 92 ILE A O 1
ATOM 756 N N . HIS A 1 93 ? -4.836 7.005 5.983 1.00 92.75 93 HIS A N 1
ATOM 757 C CA . HIS A 1 93 ? -4.090 7.434 4.802 1.00 92.75 93 HIS A CA 1
ATOM 758 C C . HIS A 1 93 ? -2.647 7.807 5.153 1.00 92.75 93 HIS A C 1
ATOM 760 O O . HIS A 1 93 ? -1.716 7.260 4.568 1.00 92.75 93 HIS A O 1
ATOM 766 N N . ALA A 1 94 ? -2.452 8.669 6.153 1.00 92.69 94 ALA A N 1
ATOM 767 C CA . ALA A 1 94 ? -1.128 9.113 6.573 1.00 92.69 94 ALA A CA 1
ATOM 768 C C . ALA A 1 94 ? -0.243 7.943 7.030 1.00 92.69 94 ALA A C 1
ATOM 770 O O . ALA A 1 94 ? 0.925 7.877 6.651 1.00 92.69 94 ALA A O 1
ATOM 771 N N . ALA A 1 95 ? -0.790 6.999 7.803 1.00 95.81 95 ALA A N 1
ATOM 772 C CA . ALA A 1 95 ? -0.042 5.818 8.226 1.00 95.81 95 ALA A CA 1
ATOM 773 C C . ALA A 1 95 ? 0.281 4.881 7.052 1.00 95.81 95 ALA A C 1
ATOM 775 O O . ALA A 1 95 ? 1.403 4.386 6.963 1.00 95.81 95 ALA A O 1
ATOM 776 N N . MET A 1 96 ? -0.654 4.681 6.115 1.00 95.38 96 MET A N 1
ATOM 777 C CA . MET A 1 96 ? -0.404 3.902 4.897 1.00 95.38 96 MET A CA 1
ATOM 778 C C . MET A 1 96 ? 0.733 4.506 4.064 1.00 95.38 96 MET A C 1
ATOM 780 O O . MET A 1 96 ? 1.640 3.775 3.669 1.00 95.38 96 MET A O 1
ATOM 784 N N . ILE A 1 97 ? 0.715 5.824 3.834 1.00 92.62 97 ILE A N 1
ATOM 785 C CA . ILE A 1 97 ? 1.775 6.532 3.102 1.00 92.62 97 ILE A CA 1
ATOM 786 C C . ILE A 1 97 ? 3.108 6.418 3.836 1.00 92.62 97 ILE A C 1
ATOM 788 O O . ILE A 1 97 ? 4.102 6.051 3.220 1.00 92.62 97 ILE A O 1
ATOM 792 N N . HIS A 1 98 ? 3.131 6.638 5.151 1.00 94.56 98 HIS A N 1
ATOM 793 C CA . HIS A 1 98 ? 4.357 6.525 5.939 1.00 94.56 98 HIS A CA 1
ATOM 794 C C . HIS A 1 98 ? 4.994 5.127 5.848 1.00 94.56 98 HIS A C 1
ATOM 796 O O . HIS A 1 98 ? 6.206 5.006 5.643 1.00 94.56 98 HIS A O 1
ATOM 802 N N . MET A 1 99 ? 4.185 4.067 5.962 1.00 95.88 99 MET A N 1
ATOM 803 C CA . MET A 1 99 ? 4.654 2.687 5.806 1.00 95.88 99 MET A CA 1
ATOM 804 C C . MET A 1 99 ? 5.140 2.418 4.377 1.00 95.88 99 MET A C 1
ATOM 806 O O . MET A 1 99 ? 6.225 1.867 4.195 1.00 95.88 99 MET A O 1
ATOM 810 N N . ALA A 1 100 ? 4.383 2.852 3.365 1.00 93.56 100 ALA A N 1
ATOM 811 C CA . ALA A 1 100 ? 4.758 2.689 1.965 1.00 93.56 100 ALA A CA 1
ATOM 812 C C . ALA A 1 100 ? 6.078 3.402 1.641 1.00 93.56 100 ALA A C 1
ATOM 814 O O . ALA A 1 100 ? 7.004 2.770 1.144 1.00 93.56 100 ALA A O 1
ATOM 815 N N . GLU A 1 101 ? 6.220 4.680 1.986 1.00 92.25 101 GLU A N 1
ATOM 816 C CA . GLU A 1 101 ? 7.456 5.438 1.773 1.00 92.25 101 GLU A CA 1
ATOM 817 C C . GLU A 1 101 ? 8.653 4.811 2.487 1.00 92.25 101 GLU A C 1
ATOM 819 O O . GLU A 1 101 ? 9.762 4.807 1.956 1.00 92.25 101 GLU A O 1
ATOM 824 N N . THR A 1 102 ? 8.454 4.281 3.692 1.00 93.12 102 THR A N 1
ATOM 825 C CA . THR A 1 102 ? 9.535 3.648 4.452 1.00 93.12 102 THR A CA 1
ATOM 826 C C . THR A 1 102 ? 10.004 2.357 3.783 1.00 93.12 102 THR A C 1
ATOM 828 O O . THR A 1 102 ? 11.209 2.161 3.644 1.00 93.12 102 THR A O 1
ATOM 831 N N . CYS A 1 103 ? 9.082 1.525 3.290 1.00 92.12 103 CYS A N 1
ATOM 832 C CA . CYS A 1 103 ? 9.409 0.267 2.611 1.00 92.12 103 CYS A CA 1
ATOM 833 C C . CYS A 1 103 ? 9.887 0.441 1.158 1.00 92.12 103 CYS A C 1
ATOM 835 O O . CYS A 1 103 ? 10.579 -0.436 0.639 1.00 92.12 103 CYS A O 1
ATOM 837 N N . LEU A 1 104 ? 9.526 1.550 0.500 1.00 90.06 104 LEU A N 1
ATOM 838 C CA . LEU A 1 104 ? 9.912 1.870 -0.883 1.00 90.06 104 LEU A CA 1
ATOM 839 C C . LEU A 1 104 ? 11.217 2.678 -0.981 1.00 90.06 104 LEU A C 1
ATOM 841 O O . LEU A 1 104 ? 11.700 2.925 -2.086 1.00 90.06 104 LEU A O 1
ATOM 845 N N . LYS A 1 105 ? 11.810 3.103 0.143 1.00 83.25 105 LYS A N 1
ATOM 846 C CA . LYS A 1 105 ? 13.103 3.805 0.153 1.00 83.25 105 LYS A CA 1
ATOM 847 C C . LYS A 1 105 ? 14.234 2.872 -0.275 1.00 83.25 105 LYS A C 1
ATOM 849 O O . LYS A 1 105 ? 14.791 2.130 0.526 1.00 83.25 105 LYS A O 1
ATOM 854 N N . ILE A 1 106 ? 14.636 2.999 -1.534 1.00 65.62 106 ILE A N 1
ATOM 855 C CA . ILE A 1 106 ? 15.812 2.336 -2.098 1.00 65.62 106 ILE A CA 1
ATOM 856 C C . ILE A 1 106 ? 17.057 3.159 -1.722 1.00 65.62 106 ILE A C 1
ATOM 858 O O . ILE A 1 106 ? 17.412 4.112 -2.413 1.00 65.62 106 ILE A O 1
ATOM 862 N N . LYS A 1 107 ? 17.681 2.865 -0.573 1.00 61.34 107 LYS A N 1
ATOM 863 C CA . LYS A 1 107 ? 18.859 3.622 -0.095 1.00 61.34 107 LYS A CA 1
ATOM 864 C C . LYS A 1 107 ? 20.177 3.171 -0.722 1.00 61.34 107 LYS A C 1
ATOM 866 O O . LYS A 1 107 ? 21.049 4.006 -0.919 1.00 61.34 107 LYS A O 1
ATOM 871 N N . GLU A 1 108 ? 20.322 1.884 -1.013 1.00 55.81 108 GLU A N 1
ATOM 872 C CA . GLU A 1 108 ? 21.623 1.311 -1.386 1.00 55.81 108 GLU A CA 1
ATOM 873 C C . GLU A 1 108 ? 21.876 1.301 -2.897 1.00 55.81 108 GLU A C 1
ATOM 875 O O . GLU A 1 108 ? 23.024 1.367 -3.323 1.00 55.81 108 GLU A O 1
ATOM 880 N N . TYR A 1 109 ? 20.821 1.275 -3.716 1.00 57.25 109 TYR A N 1
ATOM 881 C CA . TYR A 1 109 ? 20.965 0.993 -5.147 1.00 57.25 109 TYR A CA 1
ATOM 882 C C . TYR A 1 109 ? 21.018 2.210 -6.058 1.00 57.25 109 TYR A C 1
ATOM 884 O O . TYR A 1 109 ? 21.460 2.022 -7.182 1.00 57.25 109 TYR A O 1
ATOM 892 N N . ARG A 1 110 ? 20.651 3.404 -5.558 1.00 57.69 110 ARG A N 1
ATOM 893 C CA . ARG A 1 110 ? 20.225 4.629 -6.284 1.00 57.69 110 ARG A CA 1
ATOM 894 C C . ARG A 1 110 ? 21.080 5.108 -7.477 1.00 57.69 110 ARG A C 1
ATOM 896 O O . ARG A 1 110 ? 20.716 6.095 -8.110 1.00 57.69 110 ARG A O 1
ATOM 903 N N . HIS A 1 111 ? 22.238 4.495 -7.732 1.00 59.88 111 HIS A N 1
ATOM 904 C CA . HIS A 1 111 ? 23.191 4.872 -8.776 1.00 59.88 111 HIS A CA 1
ATOM 905 C C . HIS A 1 111 ? 23.861 3.693 -9.515 1.00 59.88 111 HIS A C 1
ATOM 907 O O . HIS A 1 111 ? 24.777 3.948 -10.297 1.00 59.88 111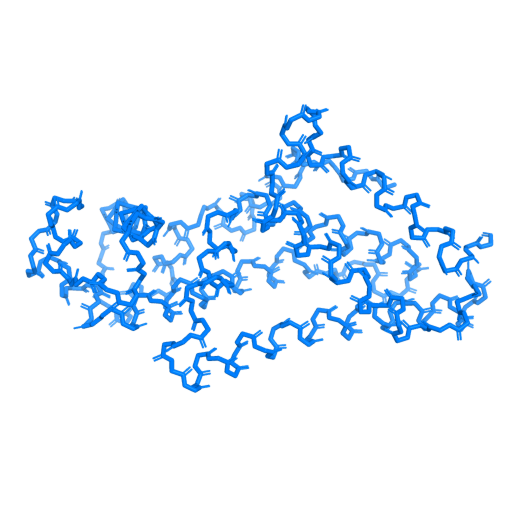 HIS A O 1
ATOM 913 N N . LEU A 1 112 ? 23.482 2.428 -9.277 1.00 76.75 112 LEU A N 1
ATOM 914 C CA . LEU A 1 112 ? 24.225 1.270 -9.814 1.00 76.75 112 LEU A CA 1
ATOM 915 C C . LEU A 1 112 ? 23.546 0.576 -11.004 1.00 76.75 112 LEU A C 1
ATOM 917 O O . LEU A 1 112 ? 24.238 0.246 -11.962 1.00 76.75 112 LEU A O 1
ATOM 921 N N . ASP A 1 113 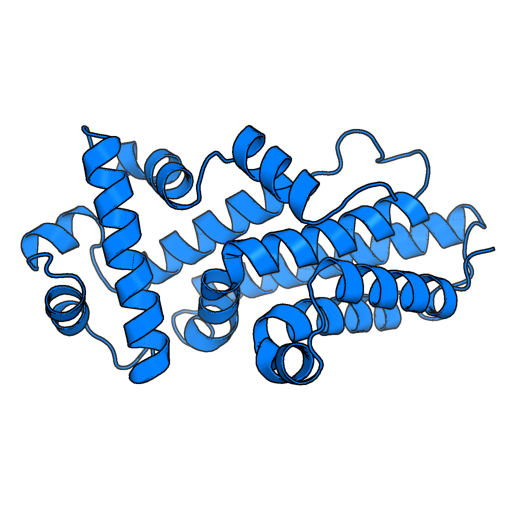? 22.228 0.357 -10.961 1.00 90.44 113 ASP A N 1
ATOM 922 C CA . ASP A 1 113 ? 21.471 -0.269 -12.058 1.00 90.44 113 ASP A CA 1
ATOM 923 C C . ASP A 1 113 ? 19.989 0.174 -12.010 1.00 90.44 113 ASP A C 1
ATOM 925 O O . ASP A 1 113 ? 19.210 -0.349 -11.205 1.00 90.44 113 ASP A O 1
ATOM 929 N N . PRO A 1 114 ? 19.562 1.120 -12.869 1.00 93.06 114 PRO A N 1
ATOM 930 C CA . PRO A 1 114 ? 18.192 1.634 -12.872 1.00 93.06 114 PRO A CA 1
ATOM 931 C C . PRO A 1 114 ? 17.131 0.586 -13.253 1.00 93.06 114 PRO A C 1
ATOM 933 O O . PRO A 1 114 ? 15.978 0.716 -12.835 1.00 93.06 114 PRO A O 1
ATOM 936 N N . VAL A 1 115 ? 17.485 -0.470 -14.000 1.00 93.81 115 VAL A N 1
ATOM 937 C CA . VAL A 1 115 ? 16.555 -1.572 -14.312 1.00 93.81 115 VAL A CA 1
ATOM 938 C C . VAL A 1 115 ? 16.326 -2.414 -13.061 1.00 93.81 115 VAL A C 1
ATOM 940 O O . VAL A 1 115 ? 15.184 -2.735 -12.722 1.00 93.81 115 VAL A O 1
ATOM 943 N N . PHE A 1 116 ? 17.394 -2.727 -12.327 1.00 92.12 116 PHE A N 1
ATOM 944 C CA . PHE A 1 116 ? 17.282 -3.399 -11.036 1.00 92.12 116 PHE A CA 1
ATOM 945 C C . PHE A 1 116 ? 16.470 -2.567 -10.030 1.00 92.12 116 PHE A C 1
ATOM 947 O O . PHE A 1 116 ? 15.568 -3.098 -9.380 1.00 92.12 116 PHE A O 1
ATOM 954 N N . GLU A 1 117 ? 16.724 -1.260 -9.940 1.00 92.44 117 GLU A N 1
ATOM 955 C CA . GLU A 1 117 ? 15.969 -0.352 -9.067 1.00 92.44 117 GLU A CA 1
ATOM 956 C C . GLU A 1 117 ? 14.484 -0.260 -9.428 1.00 92.44 117 GLU A C 1
ATOM 958 O O . GLU A 1 117 ? 13.632 -0.161 -8.539 1.00 92.44 117 GLU A O 1
ATOM 963 N N . LEU A 1 118 ? 14.156 -0.280 -10.724 1.00 94.56 118 LEU A N 1
ATOM 964 C CA . LEU A 1 118 ? 12.774 -0.347 -11.187 1.00 94.56 118 LEU A CA 1
ATOM 965 C C . LEU A 1 118 ? 12.120 -1.651 -10.723 1.00 94.56 118 LEU A C 1
ATOM 967 O O . LEU A 1 118 ? 11.024 -1.615 -10.166 1.00 94.56 118 LEU A O 1
ATOM 971 N N . ASN A 1 119 ? 12.798 -2.787 -10.895 1.00 94.56 119 ASN A N 1
ATOM 972 C CA . ASN A 1 119 ? 12.274 -4.085 -10.477 1.00 94.56 119 ASN A CA 1
ATOM 973 C C . ASN A 1 119 ? 11.990 -4.132 -8.972 1.00 94.56 119 ASN A C 1
ATOM 975 O O . ASN A 1 119 ? 10.892 -4.518 -8.567 1.00 94.56 119 ASN A O 1
ATOM 979 N N . GLU A 1 120 ? 12.948 -3.687 -8.156 1.00 93.31 120 GLU A N 1
ATOM 980 C CA . GLU A 1 120 ? 12.798 -3.598 -6.701 1.00 93.31 120 GLU A CA 1
ATOM 981 C C . GLU A 1 120 ? 11.643 -2.670 -6.311 1.00 93.31 120 GLU A C 1
ATOM 983 O O . GLU A 1 120 ? 10.824 -3.028 -5.465 1.00 93.31 120 GLU A O 1
ATOM 988 N N . LEU A 1 121 ? 11.523 -1.502 -6.956 1.00 94.69 121 LEU A N 1
ATOM 989 C CA . LEU A 1 121 ? 10.427 -0.566 -6.701 1.00 94.69 121 LEU A CA 1
ATOM 990 C C . LEU A 1 121 ? 9.058 -1.215 -6.958 1.00 94.69 121 LEU A C 1
ATOM 992 O O . LEU A 1 121 ? 8.155 -1.112 -6.122 1.00 94.69 121 LEU A O 1
ATOM 996 N N . LEU A 1 122 ? 8.895 -1.866 -8.113 1.00 96.50 122 LEU A N 1
ATOM 997 C CA . LEU A 1 122 ? 7.637 -2.498 -8.510 1.00 96.50 122 LEU A CA 1
ATOM 998 C C . LEU A 1 122 ? 7.292 -3.673 -7.585 1.00 96.50 122 LEU A C 1
ATOM 1000 O O . LEU A 1 122 ? 6.156 -3.772 -7.119 1.00 96.50 122 LEU A O 1
ATOM 1004 N N . ALA A 1 123 ? 8.274 -4.521 -7.272 1.00 96.94 123 ALA A N 1
ATOM 1005 C CA . ALA A 1 123 ? 8.103 -5.659 -6.375 1.00 96.94 123 ALA A CA 1
ATOM 1006 C C . ALA A 1 123 ? 7.703 -5.215 -4.963 1.00 96.94 123 ALA A C 1
ATOM 1008 O O . ALA A 1 123 ? 6.674 -5.650 -4.445 1.00 96.94 123 ALA A O 1
ATOM 1009 N N . ARG A 1 124 ? 8.448 -4.270 -4.374 1.00 96.19 124 ARG A N 1
ATOM 1010 C CA . ARG A 1 124 ? 8.151 -3.709 -3.047 1.00 96.19 124 ARG A CA 1
ATOM 1011 C C . ARG A 1 124 ? 6.772 -3.062 -2.999 1.00 96.19 124 ARG A C 1
ATOM 1013 O O . ARG A 1 124 ? 6.076 -3.223 -2.001 1.00 96.19 124 ARG A O 1
ATOM 1020 N N . HIS A 1 125 ? 6.338 -2.385 -4.067 1.00 96.69 125 HIS A N 1
ATOM 1021 C CA . HIS A 1 125 ? 4.987 -1.823 -4.135 1.00 96.69 125 HIS A CA 1
ATOM 1022 C C . HIS A 1 125 ? 3.907 -2.919 -4.125 1.00 96.69 125 HIS A C 1
ATOM 1024 O O . HIS A 1 125 ? 2.893 -2.788 -3.431 1.00 96.69 125 HIS A O 1
ATOM 1030 N N . ILE A 1 126 ? 4.084 -4.011 -4.874 1.00 97.94 126 ILE A N 1
ATOM 1031 C CA . ILE A 1 126 ? 3.147 -5.142 -4.814 1.00 97.94 126 ILE A CA 1
ATOM 1032 C C . ILE A 1 126 ? 3.133 -5.756 -3.416 1.00 97.94 126 ILE A C 1
ATOM 1034 O O . ILE A 1 126 ? 2.060 -5.929 -2.847 1.00 97.94 126 ILE A O 1
ATOM 1038 N N . TYR A 1 127 ? 4.292 -5.992 -2.809 1.00 97.88 127 TYR A N 1
ATOM 1039 C CA . TYR A 1 127 ? 4.367 -6.623 -1.494 1.00 97.88 127 TYR A CA 1
ATOM 1040 C C . TYR A 1 127 ? 3.799 -5.755 -0.362 1.00 97.88 127 TYR A C 1
ATOM 1042 O O . TYR A 1 127 ? 3.036 -6.265 0.462 1.00 97.88 127 TYR A O 1
ATOM 1050 N N . ILE A 1 128 ? 4.064 -4.441 -0.339 1.00 97.00 128 ILE A N 1
ATOM 1051 C CA . ILE A 1 128 ? 3.441 -3.551 0.655 1.00 97.00 128 ILE A CA 1
ATOM 1052 C C . ILE A 1 128 ? 1.924 -3.480 0.462 1.00 97.00 128 ILE A C 1
ATOM 1054 O O . ILE A 1 128 ? 1.175 -3.492 1.440 1.00 97.00 128 ILE A O 1
ATOM 1058 N N . SER A 1 129 ? 1.457 -3.448 -0.790 1.00 96.88 129 SER A N 1
ATOM 1059 C CA . SER A 1 129 ? 0.023 -3.419 -1.080 1.00 96.88 129 SER A CA 1
ATOM 1060 C C . SER A 1 129 ? -0.664 -4.761 -0.835 1.00 96.88 129 SER A C 1
ATOM 1062 O O . SER A 1 129 ? -1.849 -4.764 -0.521 1.00 96.88 129 SER A O 1
ATOM 1064 N N . GLU A 1 130 ? 0.056 -5.883 -0.871 1.00 97.50 130 GLU A N 1
ATOM 1065 C CA . GLU A 1 130 ? -0.444 -7.172 -0.389 1.00 97.50 130 GLU A CA 1
ATOM 1066 C C . GLU A 1 130 ? -0.549 -7.186 1.143 1.00 97.50 130 GLU A C 1
ATOM 1068 O O . GLU A 1 130 ? -1.613 -7.489 1.690 1.00 97.50 130 GLU A O 1
ATOM 1073 N N . ARG A 1 131 ? 0.505 -6.761 1.855 1.00 97.12 131 ARG A N 1
ATOM 1074 C CA . ARG A 1 131 ? 0.517 -6.717 3.327 1.00 97.12 131 ARG A CA 1
ATOM 1075 C C . ARG A 1 131 ? -0.559 -5.792 3.895 1.00 97.12 131 ARG A C 1
ATOM 1077 O O . ARG A 1 131 ? -1.189 -6.116 4.905 1.00 97.12 131 ARG A O 1
ATOM 1084 N N . LEU A 1 132 ? -0.774 -4.651 3.243 1.00 96.75 132 LEU A N 1
ATOM 1085 C CA . LEU A 1 132 ? -1.721 -3.608 3.638 1.00 96.75 132 LEU A CA 1
ATOM 1086 C C . LEU A 1 132 ? -2.960 -3.568 2.729 1.00 96.75 132 LEU A C 1
ATOM 1088 O O . LEU A 1 132 ? -3.613 -2.534 2.608 1.00 96.75 132 LEU A O 1
ATOM 1092 N N . LYS A 1 133 ? -3.341 -4.688 2.110 1.00 94.75 133 LYS A N 1
ATOM 1093 C CA . LYS A 1 133 ? -4.403 -4.757 1.089 1.00 94.75 133 LYS A CA 1
ATOM 1094 C C . LYS A 1 133 ? -5.712 -4.059 1.456 1.00 94.75 133 LYS A C 1
ATOM 1096 O O . LYS A 1 133 ? -6.266 -3.321 0.644 1.00 94.75 133 LYS A O 1
ATOM 1101 N N . LYS A 1 134 ? -6.200 -4.242 2.689 1.00 95.00 134 LYS A N 1
ATOM 1102 C CA . LYS A 1 134 ? -7.430 -3.578 3.168 1.00 95.00 134 LYS A CA 1
ATOM 1103 C C . LYS A 1 134 ? -7.282 -2.054 3.237 1.00 95.00 134 LYS A C 1
ATOM 1105 O O . LYS A 1 134 ? -8.240 -1.343 2.954 1.00 95.00 134 LYS A O 1
ATOM 1110 N N . TRP A 1 135 ? -6.087 -1.568 3.566 1.00 95.88 135 TRP A N 1
ATOM 1111 C CA . TRP A 1 135 ? -5.768 -0.146 3.646 1.00 95.88 135 TRP A CA 1
ATOM 1112 C C . TRP A 1 135 ? -5.720 0.487 2.261 1.00 95.88 135 TRP A C 1
ATOM 1114 O O . TRP A 1 135 ? -6.397 1.484 2.032 1.00 95.88 135 TRP A O 1
ATOM 1124 N N . PHE A 1 136 ? -4.991 -0.133 1.327 1.00 94.25 136 PHE A N 1
ATOM 1125 C CA . PHE A 1 136 ? -4.912 0.328 -0.061 1.00 94.25 136 PHE A CA 1
ATOM 1126 C C . PHE A 1 136 ? -6.289 0.340 -0.729 1.00 94.25 136 PHE A C 1
ATOM 1128 O O . PHE A 1 136 ? -6.652 1.323 -1.377 1.00 94.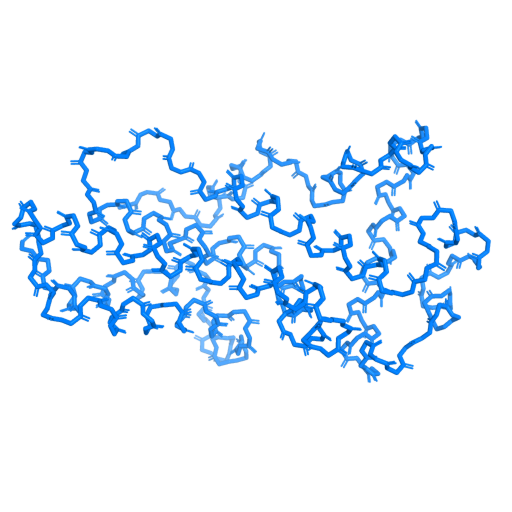25 136 PHE A O 1
ATOM 1135 N N . TYR A 1 137 ? -7.085 -0.716 -0.523 1.00 92.94 137 TYR A N 1
ATOM 1136 C CA . TYR A 1 137 ? -8.465 -0.762 -1.003 1.00 92.94 137 TYR A CA 1
ATOM 1137 C C . TYR A 1 137 ? -9.297 0.384 -0.415 1.00 92.94 137 TYR A C 1
ATOM 1139 O O . TYR A 1 137 ? -9.925 1.125 -1.166 1.00 92.94 137 TYR A O 1
ATOM 1147 N N . PHE A 1 138 ? -9.277 0.556 0.911 1.00 93.25 138 PHE A N 1
ATOM 1148 C CA . PHE A 1 138 ? -10.038 1.601 1.595 1.00 93.25 138 PHE A CA 1
ATOM 1149 C C . PHE A 1 138 ? -9.664 3.003 1.098 1.00 93.25 138 PHE A C 1
ATOM 1151 O O . PHE A 1 138 ? -10.536 3.752 0.666 1.00 93.25 138 PHE A O 1
ATOM 1158 N N . VAL A 1 139 ? -8.374 3.345 1.083 1.00 91.50 139 VAL A N 1
ATOM 1159 C CA . VAL A 1 139 ? -7.912 4.668 0.640 1.00 91.50 139 VAL A CA 1
ATOM 1160 C C . VAL A 1 139 ? -8.329 4.940 -0.805 1.00 91.50 139 VAL A C 1
ATOM 1162 O O . VAL A 1 139 ? -8.815 6.026 -1.115 1.00 91.50 139 VAL A O 1
ATOM 1165 N N . PHE A 1 140 ? -8.183 3.962 -1.698 1.00 87.56 140 PHE A N 1
ATOM 1166 C CA . PHE A 1 140 ? -8.469 4.193 -3.110 1.00 87.56 140 PHE A CA 1
ATOM 1167 C C . PHE A 1 140 ? -9.967 4.193 -3.440 1.00 87.56 140 PHE A C 1
ATOM 1169 O O . PHE A 1 140 ? -10.395 4.966 -4.298 1.00 87.56 140 PHE A O 1
ATOM 1176 N N . MET A 1 141 ? -10.761 3.329 -2.805 1.00 86.62 141 MET A N 1
ATOM 1177 C CA . MET A 1 141 ? -12.183 3.168 -3.132 1.00 86.62 141 MET A CA 1
ATOM 1178 C C . MET A 1 141 ? -13.083 4.110 -2.334 1.00 86.62 141 MET A C 1
ATOM 1180 O O . MET A 1 141 ? -14.063 4.615 -2.875 1.00 86.62 141 MET A O 1
ATOM 1184 N N . GLU A 1 142 ? -12.746 4.381 -1.074 1.00 84.06 142 GLU A N 1
ATOM 1185 C CA . GLU A 1 142 ? -13.649 5.053 -0.136 1.00 84.06 142 GLU A CA 1
ATOM 1186 C C . GLU A 1 142 ? -13.252 6.509 0.122 1.00 84.06 142 GLU A C 1
ATOM 1188 O O . GLU A 1 142 ? -14.121 7.366 0.300 1.00 84.06 142 GLU A O 1
ATOM 1193 N N . CYS A 1 143 ? -11.951 6.831 0.096 1.00 78.31 143 CYS A N 1
ATOM 1194 C CA . CYS A 1 143 ? -11.494 8.167 0.490 1.00 78.31 143 CYS A CA 1
ATOM 1195 C C . CYS A 1 143 ? -11.601 9.240 -0.599 1.00 78.31 143 CYS A C 1
ATOM 1197 O O . CYS A 1 143 ? -11.513 10.427 -0.288 1.00 78.31 143 CYS A O 1
ATOM 1199 N N . LYS A 1 144 ? -11.857 8.867 -1.859 1.00 66.62 144 LYS A N 1
ATOM 1200 C CA . LYS A 1 144 ? -11.905 9.815 -2.991 1.00 66.62 144 LYS A CA 1
ATOM 1201 C C . LYS A 1 144 ? -13.000 10.883 -2.890 1.00 66.62 144 LYS A C 1
ATOM 1203 O O . LYS A 1 144 ? -12.939 11.881 -3.596 1.00 66.62 144 LYS A O 1
ATOM 1208 N N . SER A 1 145 ? -13.999 10.676 -2.034 1.00 66.94 145 SER A N 1
ATOM 1209 C CA . SER A 1 145 ? -15.167 11.556 -1.895 1.00 66.94 145 SER A CA 1
ATOM 1210 C C . SER A 1 145 ? -15.214 12.336 -0.575 1.00 66.94 145 SER A C 1
ATOM 1212 O O . SER A 1 145 ? -16.207 13.008 -0.307 1.00 66.94 145 SER A O 1
ATOM 1214 N N . LEU A 1 146 ? -14.192 12.217 0.282 1.00 66.19 146 LEU A N 1
ATOM 1215 C CA . LEU A 1 146 ? -14.280 12.665 1.676 1.00 66.19 146 LEU A CA 1
ATOM 1216 C C . LEU A 1 146 ? -13.983 14.141 1.900 1.00 66.19 146 LEU A C 1
ATOM 1218 O O . LEU A 1 146 ? -14.696 14.777 2.673 1.00 66.19 146 LEU A O 1
ATOM 1222 N N . ASP A 1 147 ? -12.941 14.655 1.249 1.00 75.38 147 ASP A N 1
ATOM 1223 C CA . ASP A 1 147 ? -12.539 16.058 1.303 1.00 75.38 147 ASP A CA 1
ATOM 1224 C C . ASP A 1 147 ? -11.492 16.369 0.214 1.00 75.38 147 ASP A C 1
ATOM 1226 O O . ASP A 1 147 ? -10.767 15.476 -0.236 1.00 75.38 147 ASP A O 1
ATOM 1230 N N . ARG A 1 148 ? -11.403 17.639 -0.207 1.00 80.50 148 ARG A N 1
ATOM 1231 C CA . ARG A 1 148 ? -10.425 18.103 -1.203 1.00 80.50 148 ARG A CA 1
ATOM 1232 C C . ARG A 1 148 ? -8.987 17.960 -0.715 1.00 80.50 148 ARG A C 1
ATOM 1234 O O . ARG A 1 148 ? -8.131 17.614 -1.523 1.00 80.50 148 ARG A O 1
ATOM 1241 N N . GLU A 1 149 ? -8.709 18.215 0.564 1.00 82.44 149 GLU A N 1
ATOM 1242 C CA . GLU A 1 149 ? -7.341 18.141 1.083 1.00 82.44 149 GLU A CA 1
ATOM 1243 C C . GLU A 1 149 ? -6.836 16.694 1.068 1.00 82.44 149 GLU A C 1
ATOM 1245 O O . GLU A 1 149 ? -5.791 16.404 0.484 1.00 82.44 149 GLU A O 1
ATOM 1250 N N . LEU A 1 150 ? -7.635 15.761 1.596 1.00 80.75 150 LEU A N 1
ATOM 1251 C CA . LEU A 1 150 ? -7.310 14.336 1.561 1.00 80.75 150 LEU A CA 1
ATOM 1252 C C . LEU A 1 150 ? -7.170 13.820 0.120 1.00 80.75 150 LEU A C 1
ATOM 1254 O O . LEU A 1 150 ? -6.209 13.110 -0.180 1.00 80.75 150 LEU A O 1
ATOM 1258 N N . LEU A 1 151 ? -8.062 14.219 -0.793 1.00 82.94 151 LEU A N 1
ATOM 1259 C CA . LEU A 1 151 ? -7.963 13.847 -2.207 1.00 82.94 151 LEU A CA 1
ATOM 1260 C C . LEU A 1 151 ? -6.646 14.325 -2.837 1.00 82.94 151 LEU A C 1
ATOM 1262 O O . LEU A 1 151 ? -5.982 13.538 -3.511 1.00 82.94 151 LEU A O 1
ATOM 1266 N N . ASN A 1 152 ? -6.233 15.568 -2.571 1.00 86.00 152 ASN A N 1
ATOM 1267 C CA . ASN A 1 152 ? -4.964 16.103 -3.069 1.00 86.00 152 ASN A CA 1
ATOM 1268 C C . ASN A 1 152 ? -3.769 15.287 -2.560 1.00 86.00 152 ASN A C 1
ATOM 1270 O O . ASN A 1 152 ? -2.854 15.003 -3.330 1.00 86.00 152 ASN A O 1
ATOM 1274 N N . THR A 1 153 ? -3.784 14.859 -1.292 1.00 84.06 153 THR A N 1
ATOM 1275 C CA . THR A 1 153 ? -2.703 14.017 -0.751 1.00 84.06 153 THR A CA 1
ATOM 1276 C C . THR A 1 153 ? -2.652 12.633 -1.407 1.00 84.06 153 THR A C 1
ATOM 1278 O O . THR A 1 153 ? -1.564 12.133 -1.692 1.00 84.06 153 THR A O 1
ATOM 1281 N N . ILE A 1 154 ? -3.809 12.032 -1.713 1.00 84.31 154 ILE A N 1
ATOM 1282 C CA . ILE A 1 154 ? -3.886 10.749 -2.429 1.00 84.31 154 ILE A CA 1
ATOM 1283 C C . ILE A 1 154 ? -3.321 10.911 -3.846 1.00 84.31 154 ILE A C 1
ATOM 1285 O O . ILE A 1 154 ? -2.457 10.133 -4.250 1.00 84.31 154 ILE A O 1
ATOM 1289 N N . MET A 1 155 ? -3.746 11.951 -4.572 1.00 87.50 155 MET A N 1
ATOM 1290 C CA . MET A 1 155 ? -3.262 12.242 -5.927 1.00 87.50 155 MET A CA 1
ATOM 1291 C C . MET A 1 155 ? -1.751 12.499 -5.957 1.00 87.50 155 MET A C 1
ATOM 1293 O O . MET A 1 155 ? -1.060 11.957 -6.816 1.00 87.50 155 MET A O 1
ATOM 1297 N N . ALA A 1 156 ? -1.225 13.258 -4.993 1.00 88.50 156 ALA A N 1
ATOM 1298 C CA . ALA A 1 156 ? 0.207 13.519 -4.884 1.00 88.50 156 ALA A CA 1
ATOM 1299 C C . ALA A 1 156 ? 1.012 12.226 -4.663 1.00 88.50 156 ALA A C 1
ATOM 1301 O O . ALA A 1 156 ? 2.041 12.026 -5.303 1.00 88.50 156 ALA A O 1
ATOM 1302 N N . SER A 1 157 ? 0.525 11.315 -3.812 1.00 86.31 157 SER A N 1
ATOM 1303 C CA . SER A 1 157 ? 1.185 10.019 -3.588 1.00 86.31 157 SER A CA 1
ATOM 1304 C C . SER A 1 157 ? 1.181 9.122 -4.832 1.00 86.31 157 SER A C 1
ATOM 1306 O O . SER A 1 157 ? 2.143 8.398 -5.100 1.00 86.31 157 SER A O 1
ATOM 1308 N N . GLU A 1 158 ? 0.105 9.181 -5.619 1.00 88.25 158 GLU A N 1
ATOM 1309 C CA . GLU A 1 158 ? -0.026 8.436 -6.867 1.00 88.25 158 GLU A CA 1
ATOM 1310 C C . GLU A 1 158 ? 0.934 8.971 -7.931 1.00 88.25 158 GLU A C 1
ATOM 1312 O O . GLU A 1 158 ? 1.646 8.180 -8.558 1.00 88.25 158 GLU A O 1
ATOM 1317 N N . GLN A 1 159 ? 0.997 10.297 -8.069 1.00 90.69 159 GLN A N 1
ATOM 1318 C CA . GLN A 1 159 ? 1.918 10.990 -8.963 1.00 90.69 159 GLN A CA 1
ATOM 1319 C C . GLN A 1 159 ? 3.376 10.699 -8.599 1.00 90.69 159 GLN A C 1
ATOM 1321 O O . GLN A 1 159 ? 4.136 10.289 -9.472 1.00 90.69 159 GLN A O 1
ATOM 1326 N N . PHE A 1 160 ? 3.744 10.801 -7.318 1.00 91.31 160 PHE A N 1
ATOM 1327 C CA . PHE A 1 160 ? 5.100 10.507 -6.843 1.00 91.31 160 PHE A CA 1
ATOM 1328 C C . PHE A 1 160 ? 5.568 9.103 -7.252 1.00 91.31 160 PHE A C 1
ATOM 1330 O O . PHE A 1 160 ? 6.693 8.917 -7.714 1.00 91.31 160 PHE A O 1
ATOM 1337 N N . MET A 1 161 ? 4.693 8.099 -7.132 1.00 92.12 161 MET A N 1
ATOM 1338 C CA . MET A 1 161 ? 5.025 6.740 -7.561 1.00 92.12 161 MET A CA 1
ATOM 1339 C C . MET A 1 161 ? 5.204 6.637 -9.085 1.00 92.12 161 MET A C 1
ATOM 1341 O O . MET A 1 161 ? 6.099 5.929 -9.545 1.00 92.12 161 MET A O 1
ATOM 1345 N N . GLY A 1 162 ? 4.358 7.310 -9.871 1.00 94.56 162 GLY A N 1
ATOM 1346 C CA . GLY A 1 162 ? 4.484 7.342 -11.333 1.00 94.56 162 GLY A CA 1
ATOM 1347 C C . GLY A 1 162 ? 5.771 8.031 -11.798 1.00 94.56 162 GLY A C 1
ATOM 1348 O O . GLY A 1 162 ? 6.459 7.526 -12.684 1.00 94.56 162 GLY A O 1
ATOM 1349 N N . GLU A 1 163 ? 6.142 9.136 -11.156 1.00 95.12 163 GLU A N 1
ATOM 1350 C CA . GLU A 1 163 ? 7.399 9.848 -11.411 1.00 95.12 163 GLU A CA 1
ATOM 1351 C C . GLU A 1 163 ? 8.612 8.980 -11.064 1.00 95.12 163 GLU A C 1
ATOM 1353 O O . GLU A 1 163 ? 9.531 8.872 -11.871 1.00 95.12 163 GLU A O 1
ATOM 1358 N N . ALA A 1 164 ? 8.583 8.270 -9.930 1.00 94.12 164 ALA A N 1
ATOM 1359 C CA . ALA A 1 164 ? 9.659 7.358 -9.544 1.00 94.12 164 ALA A CA 1
ATOM 1360 C C . ALA A 1 164 ? 9.843 6.196 -10.537 1.00 94.12 164 ALA A C 1
ATOM 1362 O O . ALA A 1 164 ? 10.970 5.781 -10.792 1.00 94.12 164 ALA A O 1
ATOM 1363 N N . ILE A 1 165 ? 8.760 5.658 -11.109 1.00 96.31 165 ILE A N 1
ATOM 1364 C CA . ILE A 1 165 ? 8.841 4.640 -12.172 1.00 96.31 165 ILE A CA 1
ATOM 1365 C C . ILE A 1 165 ? 9.437 5.252 -13.445 1.00 96.31 165 ILE A C 1
ATOM 1367 O O . ILE A 1 165 ? 10.337 4.665 -14.047 1.00 96.31 165 ILE A O 1
ATOM 1371 N N . LEU A 1 166 ? 8.949 6.431 -13.843 1.00 97.56 166 LEU A N 1
ATOM 1372 C CA . LEU A 1 166 ? 9.390 7.133 -15.047 1.00 97.56 166 LEU A CA 1
ATOM 1373 C C . LEU A 1 166 ? 10.888 7.455 -14.999 1.00 97.56 166 LEU A C 1
ATOM 1375 O O . LEU A 1 166 ? 11.602 7.165 -15.956 1.00 97.56 166 LEU A O 1
ATOM 1379 N N . GLU A 1 167 ? 11.365 7.994 -13.877 1.00 95.62 167 GLU A N 1
ATOM 1380 C CA . GLU A 1 167 ? 12.770 8.344 -13.653 1.00 95.62 167 GLU A CA 1
ATOM 1381 C C . GLU A 1 167 ? 13.695 7.148 -13.921 1.00 95.62 167 GLU A C 1
ATOM 1383 O O . GLU A 1 167 ? 14.633 7.263 -14.709 1.00 95.62 167 GLU A O 1
ATOM 1388 N N . ARG A 1 168 ? 13.375 5.960 -13.385 1.00 95.12 168 ARG A N 1
ATOM 1389 C CA . ARG A 1 168 ? 14.196 4.756 -13.607 1.00 95.12 168 ARG A CA 1
ATOM 1390 C C . ARG A 1 168 ? 14.193 4.284 -15.058 1.00 95.12 168 ARG A C 1
ATOM 1392 O O . ARG A 1 168 ? 15.224 3.837 -15.552 1.00 95.12 168 ARG A O 1
ATOM 1399 N N . ILE A 1 169 ? 13.062 4.386 -15.758 1.00 97.38 169 ILE A N 1
ATOM 1400 C CA . ILE A 1 169 ? 13.000 4.043 -17.188 1.00 97.38 169 ILE A CA 1
ATOM 1401 C C . ILE A 1 169 ? 13.888 4.999 -17.999 1.00 97.38 169 ILE A C 1
ATOM 1403 O O . ILE A 1 169 ? 14.627 4.564 -18.885 1.00 97.38 169 ILE A O 1
ATOM 1407 N N . LEU A 1 170 ? 13.840 6.300 -17.695 1.00 97.25 170 LEU A N 1
ATOM 1408 C CA . LEU A 1 170 ? 14.665 7.309 -18.361 1.00 97.25 170 LEU A CA 1
ATOM 1409 C C . LEU A 1 170 ? 16.157 7.107 -18.073 1.00 97.25 170 LEU A C 1
ATOM 1411 O O . LEU A 1 170 ? 16.970 7.195 -18.997 1.00 97.25 170 LEU A O 1
ATOM 1415 N N . ASP A 1 171 ? 16.519 6.776 -16.835 1.00 95.25 171 ASP A N 1
ATOM 1416 C CA . ASP A 1 171 ? 17.902 6.486 -16.460 1.00 95.25 171 ASP A CA 1
ATOM 1417 C C . ASP A 1 171 ? 18.429 5.218 -17.139 1.00 95.25 171 ASP A C 1
ATOM 1419 O O . ASP A 1 171 ? 19.543 5.228 -17.667 1.00 95.25 171 ASP A O 1
ATOM 1423 N N . ALA A 1 172 ? 17.625 4.154 -17.216 1.00 95.94 172 ALA A N 1
ATOM 1424 C CA . ALA A 1 172 ? 17.988 2.937 -17.939 1.00 95.94 172 ALA A CA 1
ATOM 1425 C C . ALA A 1 172 ? 18.209 3.202 -19.439 1.00 95.94 172 ALA A C 1
ATOM 1427 O O . ALA A 1 172 ? 19.202 2.740 -20.010 1.00 95.94 172 ALA A O 1
ATOM 1428 N N . ASN A 1 173 ? 17.360 4.027 -20.062 1.00 96.56 173 ASN A N 1
ATOM 1429 C CA . ASN A 1 173 ? 17.555 4.473 -21.442 1.00 96.56 173 ASN A CA 1
ATOM 1430 C C . ASN A 1 173 ? 18.855 5.283 -21.600 1.00 96.56 173 ASN A C 1
ATOM 1432 O O . ASN A 1 173 ? 19.641 5.024 -22.513 1.00 96.56 173 ASN A O 1
ATOM 1436 N N . LYS A 1 174 ? 19.114 6.242 -20.700 1.00 95.88 174 LYS A N 1
ATOM 1437 C CA . LYS A 1 174 ? 20.318 7.093 -20.713 1.00 95.88 174 LYS A CA 1
ATOM 1438 C C . LYS A 1 174 ? 21.604 6.279 -20.556 1.00 95.88 174 LYS A C 1
ATOM 1440 O O . LYS A 1 174 ? 22.617 6.610 -21.168 1.00 95.88 174 LYS A O 1
ATOM 1445 N N . GLN A 1 175 ? 21.555 5.209 -19.768 1.00 95.06 175 GLN A N 1
ATOM 1446 C CA . GLN A 1 175 ? 22.664 4.277 -19.562 1.00 95.06 175 GLN A CA 1
ATOM 1447 C C . GLN A 1 175 ? 22.759 3.194 -20.648 1.00 95.06 175 GLN A C 1
ATOM 1449 O O . GLN A 1 175 ? 23.620 2.324 -20.570 1.00 95.06 175 GLN A O 1
ATOM 1454 N N . ASN A 1 176 ? 21.917 3.251 -21.686 1.00 95.88 176 ASN A N 1
ATOM 1455 C CA . ASN A 1 176 ? 21.824 2.249 -22.748 1.00 95.88 176 ASN A CA 1
ATOM 1456 C C . ASN A 1 176 ? 21.452 0.834 -22.274 1.00 95.88 176 ASN A C 1
ATOM 1458 O O . ASN A 1 176 ? 21.628 -0.098 -23.056 1.00 95.88 176 ASN A O 1
ATOM 1462 N N . LEU A 1 177 ? 20.901 0.677 -21.068 1.00 96.31 177 LEU A N 1
ATOM 1463 C CA . LEU A 1 177 ? 20.436 -0.601 -20.510 1.00 96.31 177 LEU A CA 1
ATOM 1464 C C . LEU A 1 177 ? 19.051 -1.002 -21.037 1.00 96.31 177 LEU A C 1
ATOM 1466 O O . LEU A 1 177 ? 18.679 -2.171 -20.996 1.00 96.31 177 LEU A O 1
ATOM 1470 N N . SER A 1 178 ? 18.287 -0.038 -21.548 1.00 97.12 178 SER A N 1
ATOM 1471 C CA . SER A 1 178 ? 16.967 -0.253 -22.137 1.00 97.12 178 SER A CA 1
ATOM 1472 C C . SER A 1 178 ? 16.735 0.653 -23.351 1.00 97.12 178 SER A C 1
ATOM 1474 O O . SER A 1 178 ? 17.531 1.556 -23.629 1.00 97.12 178 SER A O 1
ATOM 1476 N N . GLN A 1 179 ? 15.653 0.413 -24.091 1.00 96.88 179 GLN A N 1
ATOM 1477 C CA . GLN A 1 179 ? 15.188 1.268 -25.185 1.00 96.88 179 GLN A CA 1
ATOM 1478 C C . GLN A 1 179 ? 13.658 1.428 -25.145 1.00 96.88 179 GLN A C 1
ATOM 1480 O O . GLN A 1 179 ? 12.918 0.950 -26.004 1.00 96.88 179 GLN A O 1
ATOM 1485 N N . CYS A 1 180 ? 13.164 2.146 -24.139 1.00 97.38 180 CYS A N 1
ATOM 1486 C CA . CYS A 1 180 ? 11.745 2.469 -24.028 1.00 97.38 180 CYS A CA 1
ATOM 1487 C C . CYS A 1 180 ? 11.400 3.707 -24.870 1.00 97.38 180 CYS A C 1
ATOM 1489 O O . CYS A 1 180 ? 11.879 4.802 -24.575 1.00 97.38 180 CYS A O 1
ATOM 1491 N N . THR A 1 181 ? 10.566 3.549 -25.900 1.00 94.00 181 THR A N 1
ATOM 1492 C CA . THR A 1 181 ? 10.190 4.635 -26.827 1.00 94.00 181 THR A CA 1
ATOM 1493 C C . THR A 1 181 ? 9.152 5.605 -26.258 1.00 94.00 181 THR A C 1
ATOM 1495 O O . THR A 1 181 ? 9.183 6.779 -26.608 1.00 94.00 181 THR A O 1
ATOM 1498 N N . ASN A 1 182 ? 8.266 5.139 -25.371 1.00 96.62 182 ASN A N 1
ATOM 1499 C CA . ASN A 1 182 ? 7.190 5.935 -24.763 1.00 96.62 182 ASN A CA 1
ATOM 1500 C C . ASN A 1 182 ? 7.211 5.813 -23.224 1.00 96.62 182 ASN A C 1
ATOM 1502 O O . ASN A 1 182 ? 6.293 5.221 -22.644 1.00 96.62 182 ASN A O 1
ATOM 1506 N N . PRO A 1 183 ? 8.256 6.325 -22.549 1.00 97.50 183 PRO A N 1
ATOM 1507 C CA . PRO A 1 183 ? 8.484 6.091 -21.123 1.00 97.50 183 PRO A CA 1
ATOM 1508 C C . PRO A 1 183 ? 7.345 6.606 -20.228 1.00 97.50 183 PRO A C 1
ATOM 1510 O O . PRO A 1 183 ? 6.967 5.906 -19.290 1.00 97.50 183 PRO A O 1
ATOM 1513 N N . ASP A 1 184 ? 6.722 7.745 -20.553 1.00 97.38 184 ASP A N 1
ATOM 1514 C CA . ASP A 1 184 ? 5.559 8.274 -19.821 1.00 97.38 184 ASP A CA 1
ATOM 1515 C C . ASP A 1 184 ? 4.364 7.313 -19.841 1.00 97.38 184 ASP A C 1
ATOM 1517 O O . ASP A 1 184 ? 3.786 6.987 -18.802 1.00 97.38 184 ASP A O 1
ATOM 1521 N N . PHE A 1 185 ? 4.010 6.808 -21.028 1.00 97.56 185 PHE A N 1
ATOM 1522 C CA . PHE A 1 185 ? 2.894 5.876 -21.187 1.00 97.56 185 PHE A CA 1
ATOM 1523 C C . PHE A 1 185 ? 3.177 4.540 -20.496 1.00 97.56 185 PHE A C 1
ATOM 1525 O O . PHE A 1 185 ? 2.306 3.999 -19.813 1.00 97.56 185 PHE A O 1
ATOM 1532 N N . VAL A 1 186 ? 4.400 4.017 -20.638 1.00 97.81 186 VAL A N 1
ATOM 1533 C CA . VAL A 1 186 ? 4.805 2.774 -19.970 1.00 97.81 186 VAL A CA 1
ATOM 1534 C C . VAL A 1 186 ? 4.770 2.944 -18.452 1.00 97.81 186 VAL A C 1
ATOM 1536 O O . VAL A 1 186 ? 4.228 2.074 -17.776 1.00 97.81 186 VAL A O 1
ATOM 1539 N N . SER A 1 187 ? 5.244 4.071 -17.911 1.00 97.81 187 SER A N 1
ATOM 1540 C CA . SER A 1 187 ? 5.149 4.359 -16.475 1.00 97.81 187 SER A CA 1
ATOM 1541 C C . SER A 1 187 ? 3.697 4.376 -15.983 1.00 97.81 187 SER A C 1
ATOM 1543 O O . SER A 1 187 ? 3.354 3.672 -15.028 1.00 97.81 187 SER A O 1
ATOM 1545 N N . ALA A 1 188 ? 2.809 5.097 -16.679 1.00 96.62 188 ALA A N 1
ATOM 1546 C CA . ALA A 1 188 ? 1.387 5.147 -16.339 1.00 96.62 188 ALA A CA 1
ATOM 1547 C C . ALA A 1 188 ? 0.726 3.757 -16.395 1.00 96.62 188 ALA A C 1
ATOM 1549 O O . ALA A 1 188 ? -0.058 3.393 -15.514 1.00 96.62 188 ALA A O 1
ATOM 1550 N N . MET A 1 189 ? 1.076 2.947 -17.396 1.00 96.75 189 MET A N 1
ATOM 1551 C CA . MET A 1 189 ? 0.578 1.581 -17.531 1.00 96.75 189 MET A CA 1
ATOM 1552 C C . MET A 1 189 ? 1.073 0.674 -16.398 1.00 96.75 189 MET A C 1
ATOM 1554 O O . MET A 1 189 ? 0.267 -0.038 -15.796 1.00 96.75 189 MET A O 1
ATOM 1558 N N . LEU A 1 190 ? 2.365 0.725 -16.056 1.00 97.56 190 LEU 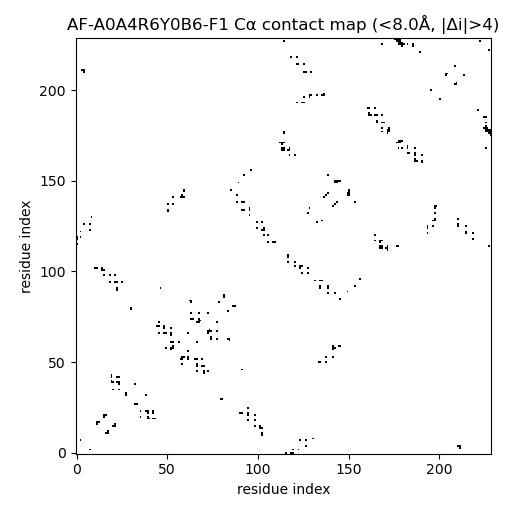A N 1
ATOM 1559 C CA . LEU A 1 190 ? 2.916 -0.019 -14.921 1.00 97.56 190 LEU A CA 1
ATOM 1560 C C . LEU A 1 190 ? 2.232 0.400 -13.621 1.00 97.56 190 LEU A C 1
ATOM 1562 O O . LEU A 1 190 ? 1.823 -0.459 -12.839 1.00 97.56 190 LEU A O 1
ATOM 1566 N N . LYS A 1 191 ? 2.006 1.702 -13.417 1.00 95.56 191 LYS A N 1
ATOM 1567 C CA . LYS A 1 191 ? 1.270 2.190 -12.251 1.00 95.56 191 LYS A CA 1
ATOM 1568 C C . LYS A 1 191 ? -0.152 1.625 -12.199 1.00 95.56 191 LYS A C 1
ATOM 1570 O O . LYS A 1 191 ? -0.568 1.168 -11.135 1.00 95.56 191 LYS A O 1
ATOM 1575 N N . ALA A 1 192 ? -0.865 1.563 -13.324 1.00 95.25 192 ALA A N 1
ATOM 1576 C CA . ALA A 1 192 ? -2.187 0.940 -13.391 1.00 95.25 192 ALA A CA 1
ATOM 1577 C C . ALA A 1 192 ? -2.152 -0.565 -13.052 1.00 95.25 192 ALA A C 1
ATOM 1579 O O . ALA A 1 192 ? -3.030 -1.053 -12.338 1.00 95.25 192 ALA A O 1
ATOM 1580 N N . MET A 1 193 ? -1.122 -1.299 -13.492 1.00 95.88 193 MET A N 1
ATOM 1581 C CA . MET A 1 193 ? -0.928 -2.715 -13.137 1.00 95.88 193 MET A CA 1
ATOM 1582 C C . MET A 1 193 ? -0.663 -2.900 -11.636 1.00 95.88 193 MET A C 1
ATOM 1584 O O . MET A 1 193 ? -1.166 -3.850 -11.036 1.00 95.88 193 MET A O 1
ATOM 1588 N N . LEU A 1 194 ? 0.070 -1.982 -11.000 1.00 96.25 194 LEU A N 1
ATOM 1589 C CA . LEU A 1 194 ? 0.258 -1.996 -9.547 1.00 96.25 194 LEU A CA 1
ATOM 1590 C C . LEU A 1 194 ? -1.062 -1.780 -8.791 1.00 96.25 194 LEU A C 1
ATOM 1592 O O . LEU A 1 194 ? -1.288 -2.405 -7.757 1.00 96.25 194 LEU A O 1
ATOM 1596 N N . GLN A 1 195 ? -1.938 -0.905 -9.296 1.00 94.06 195 GLN A N 1
ATOM 1597 C CA . GLN A 1 195 ? -3.247 -0.649 -8.686 1.00 94.06 195 GLN A CA 1
ATOM 1598 C C . GLN A 1 195 ? -4.228 -1.807 -8.881 1.00 94.06 195 GLN A C 1
ATOM 1600 O O . GLN A 1 195 ? -5.004 -2.130 -7.980 1.00 94.06 195 GLN A O 1
ATOM 1605 N N . ASP A 1 196 ? -4.194 -2.457 -10.047 1.00 95.12 196 ASP A N 1
ATOM 1606 C CA . ASP A 1 196 ? -5.069 -3.591 -10.348 1.00 95.12 196 ASP A CA 1
ATOM 1607 C C . ASP A 1 196 ? -4.897 -4.729 -9.333 1.00 95.12 196 ASP A C 1
ATOM 1609 O O . ASP A 1 196 ? -5.902 -5.340 -8.959 1.00 95.12 196 ASP A O 1
ATOM 1613 N N . TRP A 1 197 ? -3.671 -4.932 -8.821 1.00 95.88 197 TRP A N 1
ATOM 1614 C CA . TRP A 1 197 ? -3.371 -5.915 -7.777 1.00 95.88 197 TRP A CA 1
ATOM 1615 C C . TRP A 1 197 ? -4.316 -5.767 -6.586 1.00 95.88 197 TRP A C 1
ATOM 1617 O O . TRP A 1 197 ? -5.142 -6.643 -6.364 1.00 95.88 197 TRP A O 1
ATOM 1627 N N . TYR A 1 198 ? -4.292 -4.647 -5.863 1.00 93.19 198 TYR A N 1
ATOM 1628 C CA . TYR A 1 198 ? -5.086 -4.506 -4.637 1.00 93.19 198 TYR A CA 1
ATOM 1629 C C . TYR A 1 198 ? -6.570 -4.170 -4.882 1.00 93.19 198 TYR A C 1
ATOM 1631 O O . TYR A 1 198 ? -7.392 -4.374 -3.986 1.00 93.19 198 TYR A O 1
ATOM 1639 N N . LEU A 1 199 ? -6.949 -3.709 -6.082 1.00 93.38 199 LEU A N 1
ATOM 1640 C CA . LEU A 1 199 ? -8.340 -3.356 -6.414 1.00 93.38 199 LEU A CA 1
ATOM 1641 C C . LEU A 1 199 ? -9.155 -4.509 -6.996 1.00 93.38 199 LEU A C 1
ATOM 1643 O O . LEU A 1 199 ? -10.359 -4.594 -6.757 1.00 93.38 199 LEU A O 1
ATOM 1647 N N . LYS A 1 200 ? -8.530 -5.393 -7.779 1.00 92.94 200 LYS A N 1
ATOM 1648 C CA . LYS A 1 200 ? -9.224 -6.457 -8.526 1.00 92.94 200 LYS A CA 1
ATOM 1649 C C . LYS A 1 200 ? -8.701 -7.846 -8.174 1.00 92.94 200 LYS A C 1
ATOM 1651 O O . LYS A 1 200 ? -8.672 -8.740 -9.020 1.00 92.94 200 LYS A O 1
ATOM 1656 N N . THR A 1 201 ? -8.362 -8.048 -6.899 1.00 88.88 201 THR A N 1
ATOM 1657 C CA . THR A 1 201 ? -7.766 -9.304 -6.406 1.00 88.88 201 THR A CA 1
ATOM 1658 C C . THR A 1 201 ? -8.545 -10.575 -6.722 1.00 88.88 201 THR A C 1
ATOM 1660 O O . THR A 1 201 ? -7.926 -11.628 -6.859 1.00 88.88 201 THR A O 1
ATOM 1663 N N . TRP A 1 202 ? -9.865 -10.503 -6.906 1.00 91.94 202 TRP A N 1
ATOM 1664 C CA . TRP A 1 202 ? -10.683 -11.662 -7.276 1.00 91.94 202 TRP A CA 1
ATOM 1665 C C . TRP A 1 202 ? -10.182 -12.372 -8.550 1.00 91.94 202 TRP A C 1
ATOM 1667 O O . TRP A 1 202 ? -10.234 -13.598 -8.621 1.00 91.94 202 TRP A O 1
ATOM 1677 N N . LYS A 1 203 ? -9.637 -11.633 -9.531 1.00 94.25 203 LYS A N 1
ATOM 1678 C CA . LYS A 1 203 ? -9.126 -12.193 -10.799 1.00 94.25 203 LYS A CA 1
ATOM 1679 C C . LYS A 1 203 ? -7.919 -13.103 -10.591 1.00 94.25 203 LYS A C 1
ATOM 1681 O O . LYS A 1 203 ? -7.761 -14.099 -11.293 1.00 94.25 203 LYS A O 1
ATOM 1686 N N . TYR A 1 204 ? -7.061 -12.723 -9.648 1.00 94.50 204 TYR A N 1
ATOM 1687 C CA . TYR A 1 204 ? -5.832 -13.437 -9.317 1.00 94.50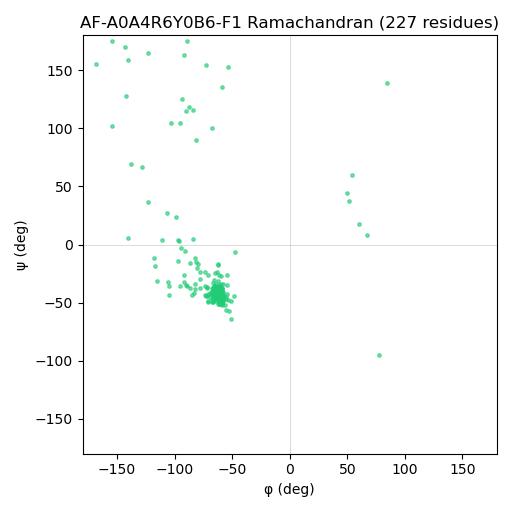 204 TYR A CA 1
ATOM 1688 C C . TYR A 1 204 ? -6.124 -14.599 -8.371 1.00 94.50 204 TYR A C 1
ATOM 1690 O O . TYR A 1 204 ? -5.621 -15.696 -8.587 1.00 94.50 204 TYR A O 1
ATOM 1698 N N . GLN A 1 205 ? -7.038 -14.407 -7.413 1.00 91.56 205 GLN A N 1
ATOM 1699 C CA . GLN A 1 205 ? -7.513 -15.468 -6.521 1.00 91.56 205 GLN A CA 1
ATOM 1700 C C . GLN A 1 205 ? -8.169 -16.623 -7.286 1.00 91.56 205 GLN A C 1
ATOM 1702 O O . GLN A 1 205 ? -7.832 -17.773 -7.038 1.00 91.56 205 GLN A O 1
ATOM 1707 N N . GLN A 1 206 ? -9.036 -16.340 -8.267 1.00 95.06 206 GLN A N 1
ATOM 1708 C CA . GLN A 1 206 ? -9.645 -17.381 -9.113 1.00 95.06 206 GLN A CA 1
ATOM 1709 C C . GLN A 1 206 ? -8.614 -18.215 -9.885 1.00 95.06 206 GLN A C 1
ATOM 1711 O O . GLN A 1 206 ? -8.872 -19.369 -10.214 1.00 95.06 206 GLN A O 1
ATOM 1716 N N . LYS A 1 207 ? -7.450 -17.629 -10.177 1.00 95.38 207 LYS A N 1
ATOM 1717 C CA . LYS A 1 207 ? -6.341 -18.281 -10.879 1.00 95.38 207 LYS A CA 1
ATOM 1718 C C . LYS A 1 207 ? -5.269 -18.826 -9.930 1.00 95.38 207 LYS A C 1
ATOM 1720 O O . LYS A 1 207 ? -4.256 -19.317 -10.413 1.00 95.38 207 LYS A O 1
ATOM 1725 N N . ASN A 1 208 ? -5.474 -18.732 -8.612 1.00 95.50 208 ASN A N 1
ATOM 1726 C CA . ASN A 1 208 ? -4.491 -19.066 -7.576 1.00 95.50 208 ASN A CA 1
ATOM 1727 C C . ASN A 1 208 ? -3.123 -18.386 -7.784 1.00 95.50 208 ASN A C 1
ATOM 1729 O O . ASN A 1 208 ? -2.085 -18.989 -7.526 1.00 95.50 208 ASN A O 1
ATOM 1733 N N . ILE A 1 209 ? -3.127 -17.136 -8.257 1.00 97.12 209 ILE A N 1
ATOM 1734 C CA . ILE A 1 209 ? -1.917 -16.327 -8.434 1.00 97.12 209 ILE A CA 1
ATOM 1735 C C . ILE A 1 209 ? -1.622 -15.592 -7.124 1.00 97.12 209 ILE A C 1
ATOM 1737 O O . ILE A 1 209 ? -2.433 -14.780 -6.671 1.00 97.12 209 ILE A O 1
ATOM 1741 N N . ASN A 1 210 ? -0.464 -15.871 -6.527 1.00 96.44 210 ASN A N 1
ATOM 1742 C CA . ASN A 1 210 ? 0.035 -15.175 -5.339 1.00 96.44 210 ASN A CA 1
ATOM 1743 C C . ASN A 1 210 ? 0.884 -13.935 -5.701 1.00 96.44 210 ASN A C 1
ATOM 1745 O O . ASN A 1 210 ? 1.135 -13.660 -6.877 1.00 96.44 210 ASN A O 1
ATOM 1749 N N . ALA A 1 211 ? 1.309 -13.170 -4.689 1.00 97.19 211 ALA A N 1
ATOM 1750 C CA . ALA A 1 211 ? 2.065 -11.932 -4.888 1.00 97.19 211 ALA A CA 1
ATOM 1751 C C . ALA A 1 211 ? 3.406 -12.159 -5.608 1.00 97.19 211 ALA A C 1
ATOM 1753 O O . ALA A 1 211 ? 3.714 -11.426 -6.544 1.00 97.19 211 ALA A O 1
ATOM 1754 N N . ASP A 1 212 ? 4.167 -13.193 -5.236 1.00 97.88 212 ASP A N 1
ATOM 1755 C CA . ASP A 1 212 ? 5.451 -13.522 -5.876 1.00 97.88 212 ASP A CA 1
ATOM 1756 C C . ASP A 1 212 ? 5.276 -13.863 -7.361 1.00 97.88 212 ASP A C 1
ATOM 1758 O O . ASP A 1 212 ? 6.012 -13.375 -8.218 1.00 97.88 212 ASP A O 1
ATOM 1762 N N . GLN A 1 213 ? 4.256 -14.658 -7.694 1.00 97.31 213 GLN A N 1
ATOM 1763 C CA . GLN A 1 213 ? 3.916 -14.993 -9.077 1.00 97.31 213 GLN A CA 1
ATOM 1764 C C . GLN A 1 213 ? 3.465 -13.758 -9.860 1.00 97.31 213 GLN A C 1
ATOM 1766 O O . GLN A 1 213 ? 3.805 -13.616 -11.036 1.00 97.31 213 GLN A O 1
ATOM 1771 N N . TYR A 1 214 ? 2.701 -12.858 -9.237 1.00 97.50 214 TYR A N 1
ATOM 1772 C CA . TYR A 1 214 ? 2.303 -11.604 -9.872 1.00 97.50 214 TYR A CA 1
ATOM 1773 C C . TYR A 1 214 ? 3.516 -10.717 -10.163 1.00 97.50 214 TYR A C 1
ATOM 1775 O O . TYR A 1 214 ? 3.663 -10.247 -11.290 1.00 97.50 214 TYR A O 1
ATOM 1783 N N . VAL A 1 215 ? 4.416 -10.550 -9.188 1.00 98.00 215 VAL A N 1
ATOM 1784 C CA . VAL A 1 215 ? 5.673 -9.808 -9.355 1.00 98.00 215 VAL A CA 1
ATOM 1785 C C . VAL A 1 215 ? 6.518 -10.428 -10.462 1.00 98.00 215 VAL A C 1
ATOM 1787 O O . VAL A 1 215 ? 6.915 -9.712 -11.374 1.00 98.00 215 VAL A O 1
ATOM 1790 N N . ALA A 1 216 ? 6.729 -11.746 -10.462 1.00 96.94 216 ALA A N 1
ATOM 1791 C CA . ALA A 1 216 ? 7.505 -12.415 -11.504 1.00 96.94 216 ALA A CA 1
ATOM 1792 C C . ALA A 1 216 ? 6.951 -12.132 -12.915 1.00 96.94 216 ALA A C 1
ATOM 1794 O O . ALA A 1 216 ? 7.701 -11.740 -13.810 1.00 96.94 216 ALA A O 1
ATOM 1795 N N . ASN A 1 217 ? 5.632 -12.246 -13.105 1.00 96.19 217 ASN A N 1
ATOM 1796 C CA . ASN A 1 217 ? 4.983 -11.952 -14.387 1.00 96.19 217 ASN A CA 1
ATOM 1797 C C . ASN A 1 217 ? 5.048 -10.461 -14.764 1.00 96.19 217 ASN A C 1
ATOM 1799 O O . ASN A 1 217 ? 5.251 -10.125 -15.935 1.00 96.19 217 ASN A O 1
ATOM 1803 N N . LEU A 1 218 ? 4.895 -9.564 -13.785 1.00 97.12 218 LEU A N 1
ATOM 1804 C CA . LEU A 1 218 ? 5.022 -8.121 -13.981 1.00 97.12 218 LEU A CA 1
ATOM 1805 C C . LEU A 1 218 ? 6.432 -7.762 -14.455 1.00 97.12 218 LEU A C 1
ATOM 1807 O O . LEU A 1 218 ? 6.567 -7.064 -15.456 1.00 97.12 218 LEU A O 1
ATOM 1811 N N . LEU A 1 219 ? 7.472 -8.268 -13.790 1.00 96.12 219 LEU A N 1
ATOM 1812 C CA . LEU A 1 219 ? 8.862 -7.967 -14.134 1.00 96.12 219 LEU A CA 1
ATOM 1813 C C . LEU A 1 219 ? 9.246 -8.518 -15.514 1.00 96.12 219 LEU A C 1
ATOM 1815 O O . LEU A 1 219 ? 9.870 -7.808 -16.298 1.00 96.12 219 LEU A O 1
ATOM 1819 N N . LEU A 1 220 ? 8.796 -9.727 -15.871 1.00 95.81 220 LEU A N 1
ATOM 1820 C CA . LEU A 1 220 ? 8.966 -10.251 -17.235 1.00 95.81 220 LEU A CA 1
ATOM 1821 C C . LEU A 1 220 ? 8.319 -9.336 -18.286 1.00 95.81 220 LEU A C 1
ATOM 1823 O O . LEU A 1 220 ? 8.904 -9.085 -19.340 1.00 95.81 220 LEU A O 1
ATOM 1827 N N . SER A 1 221 ? 7.132 -8.803 -17.984 1.00 95.19 221 SER A N 1
ATOM 1828 C CA . SER A 1 221 ? 6.436 -7.864 -18.871 1.00 95.19 221 SER A CA 1
ATOM 1829 C C . SER A 1 221 ? 7.188 -6.533 -18.980 1.00 95.19 221 SER A C 1
ATOM 1831 O O . SER A 1 221 ? 7.342 -6.006 -20.079 1.00 95.19 221 SER A O 1
ATOM 1833 N N . VAL A 1 222 ? 7.716 -6.007 -17.867 1.00 95.88 222 VAL A N 1
ATOM 1834 C CA . VAL A 1 222 ? 8.525 -4.774 -17.836 1.00 95.88 222 VAL A CA 1
ATOM 1835 C C . VAL A 1 222 ? 9.715 -4.884 -18.782 1.00 95.88 222 VAL A C 1
ATOM 1837 O O . VAL A 1 222 ? 9.933 -3.968 -19.570 1.00 95.88 222 VAL A O 1
ATOM 1840 N N . TYR A 1 223 ? 10.434 -6.011 -18.768 1.00 95.81 223 TYR A N 1
ATOM 1841 C CA . TYR A 1 223 ? 11.628 -6.207 -19.599 1.00 95.81 223 TYR A CA 1
ATOM 1842 C C . TYR A 1 223 ? 11.317 -6.071 -21.091 1.00 95.81 223 TYR A C 1
ATOM 1844 O O . TYR A 1 223 ? 12.081 -5.455 -21.834 1.00 95.81 223 TYR A O 1
ATOM 1852 N N . GLN A 1 224 ? 10.168 -6.602 -21.516 1.00 95.44 224 GLN A N 1
ATOM 1853 C CA . GLN A 1 224 ? 9.688 -6.480 -22.892 1.00 95.44 224 GLN A CA 1
ATOM 1854 C C . GLN A 1 224 ? 9.240 -5.050 -23.211 1.00 95.44 224 G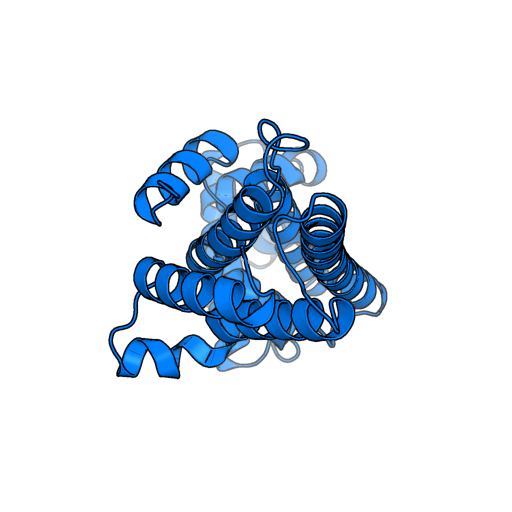LN A C 1
ATOM 1856 O O . GLN A 1 224 ? 9.565 -4.524 -24.273 1.00 95.44 224 GLN A O 1
ATOM 1861 N N . LEU A 1 225 ? 8.520 -4.408 -22.288 1.00 95.44 225 LEU A N 1
ATOM 1862 C CA . LEU A 1 225 ? 7.970 -3.065 -22.478 1.00 95.44 225 LEU A CA 1
ATOM 1863 C C . LEU A 1 225 ? 9.044 -1.986 -22.600 1.00 95.44 225 LEU A C 1
ATOM 1865 O O . LEU A 1 225 ? 8.889 -1.073 -23.409 1.00 95.44 225 LEU A O 1
ATOM 1869 N N . ILE A 1 226 ? 10.122 -2.089 -21.818 1.00 96.69 226 ILE A N 1
ATOM 1870 C CA . ILE A 1 226 ? 11.230 -1.128 -21.872 1.00 96.69 226 ILE A CA 1
ATOM 1871 C C . ILE A 1 226 ? 12.366 -1.580 -22.792 1.00 96.69 226 ILE A C 1
ATOM 1873 O O . ILE A 1 226 ? 13.304 -0.817 -22.987 1.00 96.69 226 ILE A O 1
ATOM 1877 N N . GLN A 1 227 ? 12.282 -2.780 -23.377 1.00 96.50 227 GLN A N 1
ATOM 1878 C CA . GLN A 1 227 ? 13.314 -3.356 -24.246 1.00 96.50 227 GLN A CA 1
ATOM 1879 C C . GLN A 1 227 ? 14.686 -3.380 -23.554 1.00 96.50 227 GLN A C 1
ATOM 1881 O O . GLN A 1 227 ? 15.630 -2.725 -23.999 1.00 96.50 227 GLN A O 1
ATOM 1886 N N . VAL A 1 228 ? 14.771 -4.081 -22.418 1.00 94.88 228 VAL A N 1
ATOM 1887 C CA . VAL A 1 228 ? 16.047 -4.293 -21.707 1.00 94.88 228 VAL A CA 1
ATOM 1888 C C . VAL A 1 228 ? 17.035 -5.004 -22.637 1.00 94.88 228 VAL A C 1
ATOM 1890 O O . VAL A 1 228 ? 16.642 -5.937 -23.342 1.00 94.88 228 VAL A O 1
ATOM 1893 N N . LYS A 1 229 ? 18.286 -4.536 -22.656 1.00 90.56 229 LYS A N 1
ATOM 1894 C CA . LYS A 1 229 ? 19.361 -5.059 -23.512 1.00 90.56 229 LYS A CA 1
ATOM 1895 C C . LYS A 1 229 ? 20.165 -6.172 -22.854 1.00 90.56 229 LYS A C 1
ATOM 1897 O O . LYS A 1 229 ? 20.291 -6.161 -21.611 1.00 90.56 229 LYS A O 1
#

Solvent-accessible surface area (backbone atoms only — not comparable to full-atom values): 12664 Å² total; per-residue (Å²): 135,93,79,43,56,69,58,49,51,54,50,44,36,74,76,56,54,45,77,34,52,43,45,37,72,76,39,26,77,87,54,70,56,84,54,62,76,62,49,24,54,46,47,44,45,47,51,55,33,48,54,51,44,30,77,75,66,32,56,84,73,56,48,72,65,58,46,21,65,69,45,71,41,51,64,76,61,44,53,57,79,35,90,47,73,66,54,49,54,50,52,53,47,52,42,51,50,53,53,47,54,62,69,59,61,69,79,88,54,84,85,79,46,39,62,59,50,41,49,51,48,54,40,42,51,49,45,51,36,60,78,39,27,70,56,54,34,42,52,66,73,50,41,70,80,72,44,72,68,62,33,51,54,53,51,49,56,51,48,52,54,34,49,57,46,30,52,24,52,52,48,18,35,75,70,64,46,25,60,48,89,54,45,69,62,52,20,53,50,52,48,50,56,58,49,43,53,53,72,48,44,67,68,36,56,78,68,70,52,49,70,57,60,48,40,53,55,50,50,59,50,47,43,64,69,31,39,56,110

Radius of gyration: 19.16 Å; Cα contacts (8 Å, |Δi|>4): 216; chains: 1; bounding box: 47×37×54 Å

Mean predicted aligned error: 4.14 Å

InterPro domains:
  IPR001647 DNA-binding HTH domain, TetR-type [PF00440] (48-90)
  IPR001647 DNA-binding HTH domain, TetR-type [PR00455] (46-59)
  IPR001647 DNA-binding HTH domain, TetR-type [PR00455] (67-90)
  IPR001647 DNA-binding HTH domain, TetR-type [PS50977] (40-100)
  IPR009057 Homedomain-like superfamily [SSF46689] (43-99)
  IPR023772 DNA-binding HTH domain, TetR-type, conserved site [PS01081] (58-88)
  IPR050624 Nucleoid occlusion factor SlmA/HTH-type transcriptional regulator [PTHR43479] (38-224)

Sequence (229 aa):
MNLSYETFLQEFEALIGDEWTCIFDMYHKKLNLKNRNIATKKFKTIIESVFKLSHTKGFQAMTLRDLSQESGISMGGLYKYFSNKNQIAEMIHAAMIHMAETCLKIKEYRHLDPVFELNELLARHIYISERLKKWFYFVFMECKSLDRELLNTIMASEQFMGEAILERILDANKQNLSQCTNPDFVSAMLKAMLQDWYLKTWKYQQKNINADQYVANLLLSVYQLIQVK

Foldseek 3Di:
DPDDLVNLVVVLCVQQVDLLLLLCVVCCVVLVPDDSVVRSVLSVLQVVLCLVCCVPPNLVRDFVVSSCVRSVPDSVRVCSPDVTSVRNLVSLLVSLLVSLCRQQDPPPCVPPALLVNLLSNLLSLLSSCVSCLSSLQCLVPRVCPPDPVSVVVVVVSLVVQLVSNLVSLVVCVVVVQFAAPCSSVLSVVSSVLSSCCSHVVVVCVVVVHDSRNSSVVSSVVVCVNRVGD